Protein AF-A0AAT9J270-F1 (afdb_monomer)

Foldseek 3Di:
DVVVVLLVVLVVCLVVVNLVVSLVSCCVPCVPPHVDADDLSSLVSNLVSLCPDDDPPVSNVVSLVVNLVNLVVQLVVCVVVVVLQSNLQSLLSNLVSCVVVVVLVVSLVSLVVSVVSCQVPNYDLVSVLSSLLSNLVSCVVVLLLLQSQLQRLVLSLVSCLVVLVLVSNVSSLVSNLSSLVSLLVLCVVPVVCLQVSLVVSVVSNVPDDDPLPPDDFDQDPNDGPGPVPVNPCVVCVCVSSQCRNGSVSSVVVSVVSVPDDRD

Secondary structure (DSSP, 8-state):
-HHHHHHHHHHHHHHTT-HHHHHHHHHHHHHHH--SPPPHHHHHHHHHHHHH----HHHHHHHHHHHHHHHHHHHHHHHHTT-HHHHHHHHHHHHHHHHHTT-HHHHHHHHHHHHHHHHHH---HHHHHHHHHHHHHHHHHTT-HHHIIIIIIHHHHHHHHHTT-HHHHHHHHHHHHHHHHHHHHHHHT-TT-HHHHHHHHHHHHH---THHHH----EETTEE--TTGGG-HHHHHHHHHHTTSSHHHHHHHHHHHHH----

Nearest PDB structures (foldseek):
  8rst-assembly1_A-2  TM=5.619E-01  e=3.829E-02  Bacillus phage phi3T
  3gw4-assembly1_A  TM=6.342E-01  e=1.336E-01  Deinococcus radiodurans R1 = ATCC 13939 = DSM 20539
  6epf-assembly1_Q  TM=5.293E-01  e=4.358E-02  Rattus norvegicus
  9e8q-assembly1_X  TM=4.075E-01  e=2.832E-02  Homo sapiens
  6epc-assembly1_Q  TM=5.490E-01  e=1.456E-01  Rattus norvegicus

Sequence (263 aa):
MRKRVVSRTAQIYYLQARQLETVGLYDYEFTKYDQRPLRRDMAHILIAALTSIVDEEHVMQQNTERAMQLCVKNLFESTSAGAQHDALGFRIAHAHLLRKKEMIKAADECLDGVHRDIYMYGCSERTYLSFLLEAGRNLLTRKNGPRAYCIYFVPCLERAMARSLTREAQQARGYALQALRQIGQLYDGAPENPDAVSIYIEAKISEGTFIETDMRPTVVDGVSQDPLASYDINDDFERVFSLIRSPDAVAAEIKQLDNLKLE

Solvent-accessible surface area (backbone atoms only — not comparable to full-atom values): 14186 Å² total; per-residue (Å²): 113,67,70,61,52,52,50,51,51,31,50,51,30,47,75,68,73,33,35,68,62,23,46,52,54,48,48,59,54,40,78,72,74,45,90,67,78,67,56,67,71,57,41,54,50,46,37,53,29,40,65,64,50,86,62,58,70,70,56,37,51,52,29,44,52,52,31,47,52,53,29,53,54,49,25,54,51,24,49,75,70,66,38,55,69,60,20,47,52,28,43,49,53,41,21,52,51,29,44,74,69,69,37,47,70,63,16,50,58,40,47,54,52,44,52,53,46,38,72,76,70,50,70,54,70,70,54,49,43,51,43,28,54,51,55,20,50,53,30,47,74,70,69,36,17,51,30,17,25,61,74,15,20,50,51,34,26,55,50,20,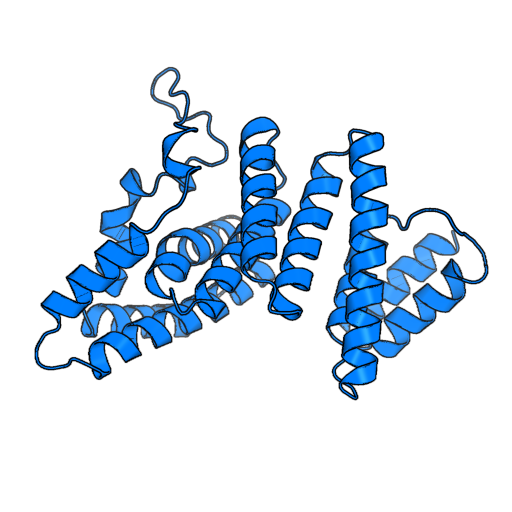55,79,66,65,34,50,68,59,21,50,51,24,48,54,52,28,50,54,18,48,51,51,46,47,50,51,37,71,74,34,72,93,43,53,65,62,44,32,54,50,41,53,50,51,48,64,68,71,70,75,58,83,78,74,65,71,74,69,66,54,95,89,42,70,73,41,94,57,60,86,64,50,53,83,85,47,37,68,66,53,46,57,44,59,51,40,69,68,34,33,53,50,47,48,54,48,61,73,67,57,80,80,112

Radius of gyration: 20.07 Å; Cα contacts (8 Å, |Δi|>4): 277; chains: 1; bounding box: 55×38×60 Å

Structure (mmCIF, N/CA/C/O backbone):
data_AF-A0AAT9J270-F1
#
_entry.id   AF-A0AAT9J270-F1
#
loop_
_atom_site.group_PDB
_atom_site.id
_atom_site.type_symbol
_atom_site.label_atom_id
_atom_site.label_alt_id
_atom_site.label_comp_id
_atom_site.label_asym_id
_atom_site.label_entity_id
_atom_site.label_seq_id
_atom_site.pdbx_PDB_ins_code
_atom_site.Cartn_x
_atom_site.Cartn_y
_atom_site.Cartn_z
_atom_site.occupancy
_atom_site.B_iso_or_equiv
_atom_site.auth_seq_id
_atom_site.auth_comp_id
_atom_site.auth_asym_id
_atom_site.auth_atom_id
_atom_site.pdbx_PDB_model_num
ATOM 1 N N . MET A 1 1 ? 14.928 -11.165 -28.539 1.00 66.00 1 MET A N 1
ATOM 2 C CA . MET A 1 1 ? 14.590 -12.419 -27.822 1.00 66.00 1 MET A CA 1
ATOM 3 C C . MET A 1 1 ? 15.269 -12.506 -26.451 1.00 66.00 1 MET A C 1
ATOM 5 O O . MET A 1 1 ? 14.553 -12.612 -25.465 1.00 66.00 1 MET A O 1
ATOM 9 N N . ARG A 1 2 ? 16.602 -12.347 -26.363 1.00 79.19 2 ARG A N 1
ATOM 10 C CA . ARG A 1 2 ? 17.396 -12.397 -25.113 1.00 79.19 2 ARG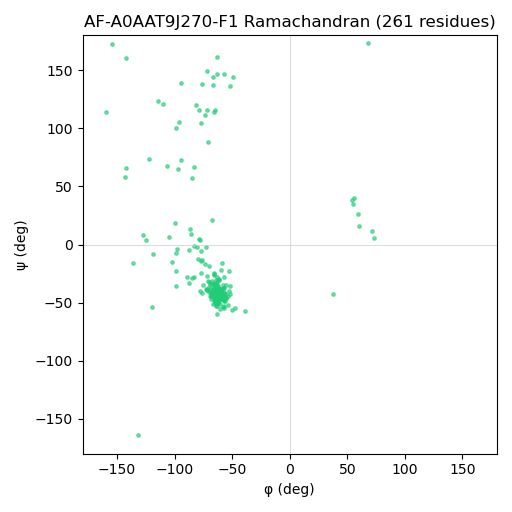 A CA 1
ATOM 11 C C . ARG A 1 2 ? 16.838 -11.566 -23.942 1.00 79.19 2 ARG A C 1
ATOM 13 O O . ARG A 1 2 ? 16.522 -12.143 -22.912 1.00 79.19 2 ARG A O 1
ATOM 20 N N . LYS A 1 3 ? 16.585 -10.261 -24.125 1.00 76.62 3 LYS A N 1
ATOM 21 C CA . LYS A 1 3 ? 16.036 -9.378 -23.065 1.00 76.62 3 LYS A CA 1
ATOM 22 C C . LYS A 1 3 ? 14.713 -9.869 -22.454 1.00 76.62 3 LYS A C 1
ATOM 24 O O . LYS A 1 3 ? 14.484 -9.709 -21.262 1.00 76.62 3 LYS A O 1
ATOM 29 N N . ARG A 1 4 ? 13.843 -10.494 -23.259 1.00 80.19 4 ARG A N 1
ATOM 30 C CA . ARG A 1 4 ? 12.560 -11.049 -22.789 1.00 80.19 4 ARG A CA 1
ATOM 31 C C . ARG A 1 4 ? 12.768 -12.299 -21.935 1.00 80.19 4 ARG A C 1
ATOM 33 O O . ARG A 1 4 ? 12.051 -12.479 -20.960 1.00 80.19 4 ARG A O 1
ATOM 40 N N . VAL A 1 5 ? 13.729 -13.146 -22.309 1.00 85.81 5 VAL A N 1
ATOM 41 C CA . VAL A 1 5 ? 14.098 -14.336 -21.529 1.00 85.81 5 VAL A CA 1
ATOM 42 C C . VAL A 1 5 ? 14.683 -13.904 -20.189 1.00 85.81 5 VAL A C 1
ATOM 44 O O . VAL A 1 5 ? 14.163 -14.312 -19.163 1.00 85.81 5 VAL A O 1
ATOM 47 N N . VAL A 1 6 ? 15.651 -12.984 -20.197 1.00 84.56 6 VAL A N 1
ATOM 48 C CA . VAL A 1 6 ? 16.252 -12.404 -18.983 1.00 84.56 6 VAL A CA 1
ATOM 49 C C . VAL A 1 6 ? 15.187 -11.830 -18.053 1.00 84.56 6 VAL A C 1
ATOM 51 O O . VAL A 1 6 ? 15.149 -12.189 -16.884 1.00 84.56 6 VAL A O 1
ATOM 54 N N . SER A 1 7 ? 14.297 -10.976 -18.569 1.00 84.06 7 SER A N 1
ATOM 55 C CA . SER A 1 7 ? 13.225 -10.368 -17.771 1.00 84.06 7 SER A CA 1
ATOM 56 C C . SER A 1 7 ? 12.334 -11.415 -17.099 1.00 84.06 7 SER A C 1
ATOM 58 O O . SER A 1 7 ? 12.015 -11.282 -15.922 1.00 84.06 7 SER A O 1
ATOM 60 N N . ARG A 1 8 ? 11.959 -12.475 -17.826 1.00 87.94 8 ARG A N 1
ATOM 61 C CA . ARG A 1 8 ? 11.147 -13.567 -17.276 1.00 87.94 8 ARG A CA 1
ATOM 62 C C . ARG A 1 8 ? 11.914 -14.391 -16.249 1.00 87.94 8 ARG A C 1
ATOM 64 O O . ARG A 1 8 ? 11.349 -14.727 -15.218 1.00 87.94 8 ARG A O 1
ATOM 71 N N . THR A 1 9 ? 13.187 -14.686 -16.495 1.00 91.19 9 THR A N 1
ATOM 72 C CA . THR A 1 9 ? 14.040 -15.394 -15.533 1.00 91.19 9 THR A CA 1
ATOM 73 C C . THR A 1 9 ? 14.208 -14.583 -14.249 1.00 91.19 9 THR A C 1
ATOM 75 O O . THR A 1 9 ? 14.025 -15.127 -13.167 1.00 91.19 9 THR A O 1
ATOM 78 N N . ALA A 1 10 ? 14.458 -13.275 -14.356 1.00 89.69 10 ALA A N 1
ATOM 79 C CA . ALA A 1 10 ? 14.537 -12.374 -13.208 1.00 89.69 10 ALA A CA 1
ATOM 80 C C . ALA A 1 10 ? 13.211 -12.329 -12.435 1.00 89.69 10 ALA A C 1
ATOM 82 O O . ALA A 1 10 ? 13.205 -12.376 -11.211 1.00 89.69 10 ALA A O 1
ATOM 83 N N . GLN A 1 11 ? 12.076 -12.301 -13.140 1.00 89.62 11 GLN A N 1
ATOM 84 C CA . GLN A 1 11 ? 10.760 -12.372 -12.511 1.00 89.62 11 GLN A CA 1
ATOM 85 C C . GLN A 1 11 ? 10.555 -13.692 -11.756 1.00 89.62 11 GLN A C 1
ATOM 87 O O . GLN A 1 11 ? 10.041 -13.676 -10.643 1.00 89.62 11 GLN A O 1
ATOM 92 N N . ILE A 1 12 ? 10.967 -14.824 -12.332 1.00 92.56 12 ILE A N 1
ATOM 93 C CA . ILE A 1 12 ? 10.892 -16.130 -11.664 1.00 92.56 12 ILE A CA 1
ATOM 94 C C . ILE A 1 12 ? 11.760 -16.132 -10.403 1.00 92.56 12 ILE A C 1
ATOM 96 O O . ILE A 1 12 ? 11.277 -16.532 -9.349 1.00 92.56 12 ILE A O 1
ATOM 100 N N . TYR A 1 13 ? 12.998 -15.637 -10.479 1.00 93.19 13 TYR A N 1
ATOM 101 C CA . TYR A 1 13 ? 13.875 -15.525 -9.310 1.00 93.19 13 TYR A CA 1
ATOM 102 C C . TYR A 1 13 ? 13.263 -14.645 -8.222 1.00 93.19 13 TYR A C 1
ATOM 104 O O . TYR A 1 13 ? 13.231 -15.044 -7.060 1.00 93.19 13 TYR A O 1
ATOM 112 N N . TYR A 1 14 ? 12.680 -13.507 -8.595 1.00 91.94 14 TYR A N 1
ATOM 113 C CA . TYR A 1 14 ? 11.991 -12.637 -7.651 1.00 91.94 14 TYR A CA 1
ATOM 114 C C . TYR A 1 14 ? 10.822 -13.353 -6.958 1.00 91.94 14 TYR A C 1
ATOM 116 O O . TYR A 1 14 ? 10.698 -13.298 -5.736 1.00 91.94 14 TYR A O 1
ATOM 124 N N . LEU A 1 15 ? 9.993 -14.073 -7.720 1.00 90.62 15 LEU A N 1
ATOM 125 C CA . LEU A 1 15 ? 8.870 -14.844 -7.175 1.00 90.62 15 LEU A CA 1
ATOM 126 C C . LEU A 1 15 ? 9.320 -16.015 -6.287 1.00 90.62 15 LEU A C 1
ATOM 128 O O . LEU A 1 15 ? 8.587 -16.404 -5.385 1.00 90.62 15 LEU A O 1
ATOM 132 N N . GLN A 1 16 ? 10.520 -16.549 -6.512 1.00 93.00 16 GLN A N 1
ATOM 133 C CA . GLN A 1 16 ? 11.142 -17.597 -5.697 1.00 93.00 16 GLN A CA 1
ATO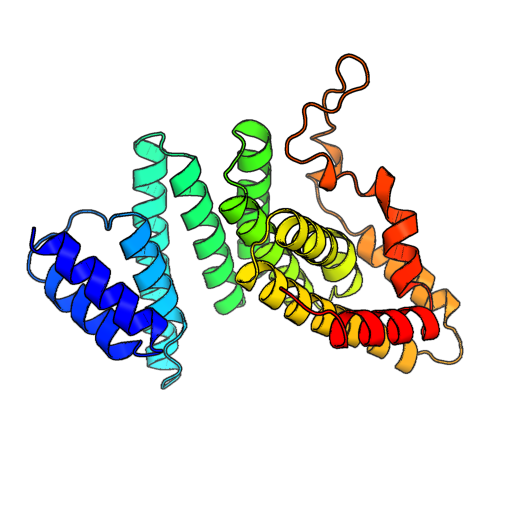M 134 C C . GLN A 1 16 ? 11.903 -17.053 -4.477 1.00 93.00 16 GLN A C 1
ATOM 136 O O . GLN A 1 16 ? 12.619 -17.814 -3.834 1.00 93.00 16 GLN A O 1
ATOM 141 N N . ALA A 1 17 ? 11.778 -15.756 -4.168 1.00 90.81 17 ALA A N 1
ATOM 142 C CA . ALA A 1 17 ? 12.532 -15.088 -3.107 1.00 90.81 17 ALA A CA 1
ATOM 143 C C . ALA A 1 17 ? 14.062 -15.234 -3.262 1.00 90.81 17 ALA A C 1
ATOM 145 O O . ALA A 1 17 ? 14.788 -15.427 -2.293 1.00 90.81 17 ALA A O 1
ATOM 146 N N . ARG A 1 18 ? 14.547 -15.144 -4.505 1.00 92.94 18 ARG A N 1
ATOM 147 C CA . ARG A 1 18 ? 15.970 -15.151 -4.876 1.00 92.94 18 ARG A CA 1
ATOM 148 C C . ARG A 1 18 ? 16.399 -13.746 -5.297 1.00 92.94 18 ARG A C 1
ATOM 150 O O . ARG A 1 18 ? 16.595 -13.451 -6.482 1.00 92.94 18 ARG A O 1
ATOM 157 N N . GLN A 1 19 ? 16.415 -12.823 -4.332 1.00 92.69 19 GLN A N 1
ATOM 158 C CA . GLN A 1 19 ? 16.604 -11.389 -4.586 1.00 92.69 19 GLN A CA 1
ATOM 159 C C . GLN A 1 19 ? 17.994 -11.079 -5.145 1.00 92.69 19 GLN A C 1
ATOM 161 O O . GLN A 1 19 ? 18.099 -10.319 -6.106 1.00 92.69 19 GLN A O 1
ATOM 166 N N . LEU A 1 20 ? 19.044 -11.686 -4.584 1.00 91.31 20 LEU A N 1
ATOM 167 C CA . LEU A 1 20 ? 20.425 -11.459 -5.014 1.00 91.31 20 LEU A CA 1
ATOM 168 C C . LEU A 1 20 ? 20.628 -11.888 -6.470 1.00 91.31 20 LEU A C 1
ATOM 170 O O . LEU A 1 20 ? 21.195 -11.140 -7.263 1.00 91.31 20 LEU A O 1
ATOM 174 N N . GLU A 1 21 ? 20.090 -13.042 -6.865 1.00 92.56 21 GLU A N 1
ATOM 175 C CA . GLU A 1 21 ? 20.164 -13.511 -8.249 1.00 92.56 21 GLU A CA 1
ATOM 176 C C . GLU A 1 21 ? 19.301 -12.676 -9.195 1.00 92.56 21 GLU A C 1
ATOM 178 O O . GLU A 1 21 ? 19.667 -12.488 -10.355 1.00 92.56 21 GLU A O 1
ATOM 183 N N . THR A 1 22 ? 18.177 -12.140 -8.710 1.00 91.81 22 THR A N 1
ATOM 184 C CA . THR A 1 22 ? 17.350 -11.195 -9.474 1.00 91.81 22 THR A CA 1
ATOM 185 C C . THR A 1 22 ? 18.138 -9.926 -9.797 1.00 91.81 22 THR A C 1
ATOM 187 O O . THR A 1 22 ? 18.181 -9.510 -10.957 1.00 91.81 22 THR A O 1
ATOM 190 N N . VAL A 1 23 ? 18.780 -9.328 -8.787 1.00 90.62 23 VAL A N 1
ATOM 191 C CA . VAL A 1 23 ? 19.601 -8.121 -8.954 1.00 90.62 23 VAL A CA 1
ATOM 192 C C . VAL A 1 23 ? 20.805 -8.424 -9.839 1.00 90.62 23 VAL A C 1
ATOM 194 O O . VAL A 1 23 ? 20.996 -7.740 -10.837 1.00 90.62 23 VAL A O 1
ATOM 197 N N . GLY A 1 24 ? 21.552 -9.496 -9.563 1.00 89.38 24 GLY A N 1
ATOM 198 C CA . GLY A 1 24 ? 22.727 -9.879 -10.349 1.00 89.38 24 GLY A CA 1
ATOM 199 C C . GLY A 1 24 ? 22.418 -10.120 -11.830 1.00 89.38 24 GLY A C 1
ATOM 200 O O . GLY A 1 24 ? 23.195 -9.724 -12.701 1.00 89.38 24 GLY A O 1
ATOM 201 N N . LEU A 1 25 ? 21.259 -10.711 -12.141 1.00 88.44 25 LEU A N 1
ATOM 202 C CA . LEU A 1 25 ? 20.834 -10.933 -13.522 1.00 88.44 25 LEU A CA 1
ATOM 203 C C . LEU A 1 25 ? 20.525 -9.618 -14.252 1.00 88.44 25 LEU A C 1
ATOM 205 O O . LEU A 1 25 ? 20.872 -9.467 -15.426 1.00 88.44 25 LEU A O 1
ATOM 209 N N . TYR A 1 26 ? 19.895 -8.663 -13.567 1.00 86.81 26 TYR A N 1
ATOM 210 C CA . TYR A 1 26 ? 19.676 -7.335 -14.124 1.00 86.81 26 TYR A CA 1
ATOM 211 C C . TYR A 1 26 ? 20.979 -6.541 -14.237 1.00 86.81 26 TYR A C 1
ATOM 213 O O . TYR A 1 26 ? 21.225 -5.938 -15.279 1.00 86.81 26 TYR A O 1
ATOM 221 N N . ASP A 1 27 ? 21.860 -6.607 -13.247 1.00 83.69 27 ASP A N 1
ATOM 222 C CA . ASP A 1 27 ? 23.144 -5.907 -13.260 1.00 83.69 27 ASP A CA 1
ATOM 223 C C . ASP A 1 27 ? 24.000 -6.363 -14.431 1.00 83.69 27 ASP A C 1
ATOM 225 O O . ASP A 1 27 ? 24.494 -5.525 -15.185 1.00 83.69 27 ASP A O 1
ATOM 229 N N . TYR A 1 28 ? 24.091 -7.674 -14.655 1.00 77.25 28 TYR A N 1
ATOM 230 C CA . TYR A 1 28 ? 24.834 -8.237 -15.776 1.00 77.25 28 TYR A CA 1
ATOM 231 C C . TYR A 1 28 ? 24.314 -7.754 -17.138 1.00 77.25 28 TYR A C 1
ATOM 233 O O . TYR A 1 28 ? 25.104 -7.443 -18.029 1.00 77.25 28 TYR A O 1
ATOM 241 N N . GLU A 1 29 ? 22.996 -7.674 -17.324 1.00 73.31 29 GLU A N 1
ATOM 242 C CA . GLU A 1 29 ? 22.413 -7.289 -18.614 1.00 73.31 29 GLU A CA 1
ATOM 243 C C . GLU A 1 29 ? 22.362 -5.763 -18.820 1.00 73.31 29 GLU A C 1
ATOM 245 O O . GLU A 1 29 ? 22.460 -5.311 -19.961 1.00 73.31 29 GLU A O 1
ATOM 250 N N . PHE A 1 30 ? 22.279 -4.960 -17.752 1.00 68.50 30 PHE A N 1
ATOM 251 C CA . PHE A 1 30 ? 22.122 -3.501 -17.843 1.00 68.50 30 PHE A CA 1
ATOM 252 C C . PHE A 1 30 ? 23.412 -2.702 -17.683 1.00 68.50 30 PHE A C 1
ATOM 254 O O . PHE A 1 30 ? 23.596 -1.719 -18.395 1.00 68.50 30 PHE A O 1
ATOM 261 N N . THR A 1 31 ? 24.351 -3.130 -16.839 1.00 62.78 31 THR A N 1
ATOM 262 C CA . THR A 1 31 ? 25.659 -2.450 -16.761 1.00 62.78 31 THR A CA 1
ATOM 263 C C . THR A 1 31 ? 26.521 -2.722 -17.993 1.00 62.78 31 THR A C 1
ATOM 265 O O . THR A 1 31 ? 27.342 -1.889 -18.368 1.00 62.78 31 THR A O 1
ATOM 268 N N . LYS A 1 32 ? 26.316 -3.866 -18.659 1.00 55.72 32 LYS A N 1
ATOM 269 C CA . LYS A 1 32 ? 27.209 -4.339 -19.722 1.00 55.72 32 LYS A CA 1
ATOM 270 C C . LYS A 1 32 ? 26.731 -4.041 -21.147 1.00 55.72 32 LYS A C 1
ATOM 272 O O . LYS A 1 32 ? 27.567 -4.013 -22.046 1.00 55.72 32 LYS A O 1
ATOM 277 N N . TYR A 1 33 ? 25.428 -3.831 -21.381 1.00 52.59 33 TYR A N 1
ATOM 278 C CA . TYR A 1 33 ? 24.890 -3.820 -22.753 1.00 52.59 33 TYR A CA 1
ATOM 279 C C . TYR A 1 33 ? 23.893 -2.706 -23.104 1.00 52.59 33 TYR A C 1
ATOM 281 O O . TYR A 1 33 ? 23.658 -2.502 -24.296 1.00 52.59 33 TYR A O 1
ATOM 289 N N . ASP A 1 34 ? 23.288 -1.989 -22.148 1.00 60.62 34 ASP A N 1
ATOM 290 C CA . ASP A 1 34 ? 22.306 -0.950 -22.488 1.00 60.62 34 ASP A CA 1
ATOM 291 C C . ASP A 1 34 ? 22.104 0.077 -21.361 1.00 60.62 34 ASP A C 1
ATOM 293 O O . ASP A 1 34 ? 21.558 -0.251 -20.312 1.00 60.62 34 ASP A O 1
ATOM 297 N N . GLN A 1 35 ? 22.490 1.337 -21.596 1.00 64.75 35 GLN A N 1
ATOM 298 C CA . GLN A 1 35 ? 22.252 2.451 -20.660 1.00 64.75 35 GLN A CA 1
ATOM 299 C C . GLN A 1 35 ? 20.830 3.029 -20.750 1.00 64.75 35 GLN A C 1
ATOM 301 O O . GLN A 1 35 ? 20.475 3.958 -20.008 1.00 64.75 35 GLN A O 1
ATOM 306 N N . ARG A 1 36 ? 20.002 2.506 -21.663 1.00 70.25 36 ARG A N 1
ATOM 307 C CA . ARG A 1 36 ? 18.608 2.919 -21.792 1.00 70.25 36 ARG A CA 1
ATOM 308 C C . ARG A 1 36 ? 17.802 2.604 -20.530 1.00 70.25 36 ARG A C 1
ATOM 310 O O . ARG A 1 36 ? 18.197 1.777 -19.706 1.00 70.25 36 ARG A O 1
ATOM 317 N N . PRO A 1 37 ? 16.650 3.259 -20.387 1.00 70.12 37 PRO A N 1
ATOM 318 C CA . PRO A 1 37 ? 15.708 2.986 -19.313 1.00 70.12 37 PRO A CA 1
ATOM 319 C C . PRO A 1 37 ? 15.266 1.539 -19.285 1.00 70.12 37 PRO A C 1
ATOM 321 O O . PRO A 1 37 ? 15.106 0.891 -20.325 1.00 70.12 37 PRO A O 1
ATOM 324 N N . LEU A 1 38 ? 15.017 1.055 -18.076 1.00 79.38 38 LEU A N 1
ATOM 325 C CA . LEU A 1 38 ? 14.370 -0.227 -17.893 1.00 79.38 38 LEU A CA 1
ATOM 326 C C . LEU A 1 38 ? 12.933 -0.133 -18.395 1.00 79.38 38 LEU A C 1
ATOM 328 O O . LEU A 1 38 ? 12.257 0.875 -18.234 1.00 79.38 38 LEU A O 1
ATOM 332 N N . ARG A 1 39 ? 12.426 -1.215 -18.985 1.00 83.56 39 ARG A N 1
ATOM 333 C CA . ARG A 1 39 ? 10.977 -1.312 -19.189 1.00 83.56 39 ARG A CA 1
ATOM 334 C C . ARG A 1 39 ? 10.295 -1.333 -17.827 1.00 83.56 39 ARG A C 1
ATOM 336 O O . ARG A 1 39 ? 10.833 -1.947 -16.906 1.00 83.56 39 ARG A O 1
ATOM 343 N N . ARG A 1 40 ? 9.096 -0.756 -17.744 1.00 85.88 40 ARG A N 1
ATOM 344 C CA . ARG A 1 40 ? 8.300 -0.651 -16.514 1.00 85.88 40 ARG A CA 1
ATOM 345 C C . ARG A 1 40 ? 8.354 -1.896 -15.625 1.00 85.88 40 ARG A C 1
ATOM 347 O O . ARG A 1 40 ? 8.787 -1.806 -14.481 1.00 85.88 40 ARG A O 1
ATOM 354 N N . ASP A 1 41 ? 7.976 -3.058 -16.155 1.00 85.31 41 ASP A N 1
ATOM 355 C CA . ASP A 1 41 ? 7.924 -4.300 -15.368 1.00 85.31 41 ASP A CA 1
ATOM 356 C C . ASP A 1 41 ? 9.298 -4.696 -14.813 1.00 85.31 41 ASP A C 1
ATOM 358 O O . ASP A 1 41 ? 9.420 -5.124 -13.668 1.00 85.31 41 ASP A O 1
ATOM 362 N N . MET A 1 42 ? 10.353 -4.509 -15.610 1.00 88.00 42 MET A N 1
ATOM 363 C CA . MET A 1 42 ? 11.726 -4.816 -15.204 1.00 88.00 42 MET A CA 1
ATOM 364 C C . MET A 1 42 ? 12.195 -3.861 -14.110 1.00 88.00 42 MET A C 1
ATOM 366 O O . MET A 1 42 ? 12.797 -4.297 -13.132 1.00 88.00 42 MET A O 1
ATOM 370 N N . ALA A 1 43 ? 11.884 -2.572 -14.263 1.00 90.50 43 ALA A N 1
ATOM 371 C CA . ALA A 1 43 ? 12.213 -1.541 -13.293 1.00 90.50 43 ALA A CA 1
ATOM 372 C C . ALA A 1 43 ? 11.551 -1.832 -11.942 1.00 90.50 43 ALA A C 1
ATOM 374 O O . ALA A 1 43 ? 12.243 -1.886 -10.930 1.00 90.50 43 ALA A O 1
ATOM 375 N N . HIS A 1 44 ? 10.240 -2.092 -11.926 1.00 91.19 44 HIS A N 1
ATOM 376 C CA . HIS A 1 44 ? 9.513 -2.397 -10.694 1.00 91.19 44 HIS A CA 1
ATOM 377 C C . HIS A 1 44 ? 10.024 -3.659 -10.001 1.00 91.19 44 HIS A C 1
ATOM 379 O O . HIS A 1 44 ? 10.184 -3.644 -8.783 1.00 91.19 44 HIS A O 1
ATOM 385 N N . ILE A 1 45 ? 10.328 -4.726 -10.750 1.00 91.25 45 ILE A N 1
ATOM 386 C CA . ILE A 1 45 ? 10.907 -5.944 -10.166 1.00 91.25 45 ILE A CA 1
ATOM 387 C C . ILE A 1 45 ? 12.286 -5.649 -9.574 1.00 91.25 45 ILE A C 1
ATOM 389 O O . ILE A 1 45 ? 12.564 -6.090 -8.464 1.00 91.25 45 ILE A O 1
ATOM 393 N N . LEU A 1 46 ? 13.143 -4.897 -10.272 1.00 92.00 46 LEU A N 1
ATOM 394 C CA . LEU A 1 46 ? 14.474 -4.563 -9.764 1.00 92.00 46 LEU A CA 1
ATOM 395 C C . LEU A 1 46 ? 14.401 -3.676 -8.513 1.00 92.00 46 LEU A C 1
ATOM 397 O O . LEU A 1 46 ? 15.075 -3.963 -7.531 1.00 92.00 46 LEU A O 1
ATOM 401 N N . ILE A 1 47 ? 13.551 -2.646 -8.516 1.00 92.81 47 ILE A N 1
ATOM 402 C CA . ILE A 1 47 ? 13.295 -1.788 -7.349 1.00 92.81 47 ILE A CA 1
ATOM 403 C C . ILE A 1 47 ? 12.802 -2.635 -6.166 1.00 92.81 47 ILE A C 1
ATOM 405 O O . ILE A 1 47 ? 13.315 -2.518 -5.052 1.00 92.81 47 ILE A O 1
ATOM 409 N N . ALA A 1 48 ? 11.841 -3.530 -6.402 1.00 91.94 48 ALA A N 1
ATOM 410 C CA . ALA A 1 48 ? 11.316 -4.413 -5.368 1.00 91.94 48 ALA A CA 1
ATOM 411 C C . ALA A 1 48 ? 12.380 -5.396 -4.854 1.00 91.94 48 ALA A C 1
ATOM 413 O O . ALA A 1 48 ? 12.471 -5.617 -3.651 1.00 91.94 48 ALA A O 1
ATOM 414 N N . ALA A 1 49 ? 13.213 -5.951 -5.738 1.00 92.50 49 ALA A N 1
ATOM 415 C CA . ALA A 1 49 ? 14.299 -6.852 -5.367 1.00 92.50 49 ALA A CA 1
ATOM 416 C C . ALA A 1 49 ? 15.340 -6.131 -4.498 1.00 92.50 49 ALA A C 1
ATOM 418 O O . ALA A 1 49 ? 15.587 -6.576 -3.379 1.00 92.50 49 ALA A O 1
ATOM 419 N N . LEU A 1 50 ? 15.852 -4.980 -4.953 1.00 92.44 50 LEU A N 1
ATOM 420 C CA . LEU A 1 50 ? 16.817 -4.148 -4.222 1.00 92.44 50 LEU A CA 1
ATOM 421 C C . LEU A 1 50 ? 16.321 -3.796 -2.817 1.00 92.44 50 LEU A C 1
ATOM 423 O O . LEU A 1 50 ? 17.058 -3.913 -1.846 1.00 92.44 50 LEU A O 1
ATOM 427 N N . THR A 1 51 ? 15.050 -3.413 -2.694 1.00 90.88 51 THR A N 1
ATOM 428 C CA . THR A 1 51 ? 14.459 -3.030 -1.403 1.00 90.88 51 THR A CA 1
ATOM 429 C C . THR A 1 51 ? 14.136 -4.206 -0.488 1.00 90.88 51 THR A C 1
ATOM 431 O O . THR A 1 51 ? 13.832 -3.980 0.684 1.00 90.88 51 THR A O 1
ATOM 434 N N . SER A 1 52 ? 14.154 -5.439 -0.994 1.00 89.69 52 SER A N 1
ATOM 435 C CA . SER A 1 52 ? 13.858 -6.651 -0.219 1.00 89.69 52 SER A CA 1
ATOM 436 C C . SER A 1 52 ? 15.101 -7.401 0.262 1.00 89.69 52 SER A C 1
ATOM 438 O O . SER A 1 52 ? 14.965 -8.334 1.048 1.00 89.69 52 SER A O 1
ATOM 440 N N . ILE A 1 53 ? 16.296 -6.989 -0.168 1.00 88.62 53 ILE A N 1
ATOM 441 C CA . ILE A 1 53 ? 17.561 -7.511 0.355 1.00 88.62 53 ILE A CA 1
ATOM 442 C C . ILE A 1 53 ? 17.765 -6.934 1.758 1.00 88.62 53 ILE A C 1
ATOM 444 O O . ILE A 1 53 ? 17.962 -5.729 1.918 1.00 88.62 53 ILE A O 1
ATOM 448 N N . VAL A 1 54 ? 17.679 -7.804 2.762 1.00 82.75 54 VAL A N 1
ATOM 449 C CA . VAL A 1 54 ? 17.984 -7.488 4.159 1.00 82.75 54 VAL A CA 1
ATOM 450 C C . VAL A 1 54 ? 19.397 -7.996 4.422 1.00 82.75 54 VAL A C 1
ATOM 452 O O . VAL A 1 54 ? 19.603 -9.198 4.562 1.00 82.75 54 VAL A O 1
ATOM 455 N N . ASP A 1 55 ? 20.358 -7.081 4.400 1.00 84.00 55 ASP A N 1
ATOM 456 C CA . ASP A 1 55 ? 21.789 -7.331 4.609 1.00 84.00 55 ASP A CA 1
ATOM 457 C C . ASP A 1 55 ? 22.322 -6.300 5.626 1.00 84.00 55 ASP A C 1
ATOM 459 O O . ASP A 1 55 ? 21.528 -5.652 6.317 1.00 84.00 55 ASP A O 1
ATOM 463 N N . GLU A 1 56 ? 23.637 -6.118 5.725 1.00 86.25 56 GLU A N 1
ATOM 464 C CA . GLU A 1 56 ? 24.252 -5.044 6.509 1.00 86.25 56 GLU A CA 1
ATOM 465 C C . GLU A 1 56 ? 23.627 -3.671 6.195 1.00 86.25 56 GLU A C 1
ATOM 467 O O . GLU A 1 56 ? 23.285 -3.356 5.050 1.00 86.25 56 GLU A O 1
ATOM 472 N N . GLU A 1 57 ? 23.503 -2.815 7.216 1.00 86.00 57 GLU A N 1
ATOM 473 C CA . GLU A 1 57 ? 22.819 -1.517 7.110 1.00 86.00 57 GLU A CA 1
ATOM 474 C C . GLU A 1 57 ? 23.356 -0.664 5.951 1.00 86.00 57 GLU A C 1
ATOM 476 O O . GLU A 1 57 ? 22.585 -0.067 5.195 1.00 86.00 57 GLU A O 1
ATOM 481 N N . HIS A 1 58 ? 24.676 -0.669 5.752 1.00 84.12 58 HIS A N 1
ATOM 482 C CA . HIS A 1 58 ? 25.320 0.052 4.658 1.00 84.12 58 HIS A CA 1
ATOM 483 C C . HIS A 1 58 ? 24.870 -0.446 3.273 1.00 84.12 58 HIS A C 1
ATOM 485 O O . HIS A 1 58 ? 24.579 0.355 2.382 1.00 84.12 58 HIS A O 1
ATOM 491 N N . VAL A 1 59 ? 24.751 -1.764 3.098 1.00 86.81 59 VAL A N 1
ATOM 492 C CA . VAL A 1 59 ? 24.293 -2.390 1.849 1.00 86.81 59 VAL A CA 1
ATOM 493 C C . VAL A 1 59 ? 22.819 -2.070 1.603 1.00 86.81 59 VAL A C 1
ATOM 495 O O . VAL A 1 59 ? 22.427 -1.734 0.483 1.00 86.81 59 VAL A O 1
ATOM 498 N N . MET A 1 60 ? 21.991 -2.096 2.651 1.00 85.62 60 MET A N 1
ATOM 499 C CA . MET A 1 60 ? 20.582 -1.709 2.563 1.00 85.62 60 MET A CA 1
ATOM 500 C C . MET A 1 60 ? 20.419 -0.246 2.123 1.00 85.62 60 MET A C 1
ATOM 502 O O . MET A 1 60 ? 19.577 0.051 1.266 1.00 85.62 60 MET A O 1
ATOM 506 N N . GLN A 1 61 ? 21.223 0.669 2.672 1.00 87.69 61 GLN A N 1
ATOM 507 C CA . GLN A 1 61 ? 21.209 2.081 2.284 1.00 87.69 61 GLN A CA 1
ATOM 508 C C . GLN A 1 61 ? 21.619 2.260 0.816 1.00 87.69 61 GLN A C 1
ATOM 510 O O . GLN A 1 61 ? 20.879 2.897 0.061 1.00 87.69 61 GLN A O 1
ATOM 515 N N . GLN A 1 62 ? 22.711 1.623 0.377 1.00 89.31 62 GLN A N 1
ATOM 516 C CA . GLN A 1 62 ? 23.140 1.650 -1.028 1.00 89.31 62 GLN A CA 1
ATOM 517 C C . GLN A 1 62 ? 22.066 1.101 -1.977 1.00 89.31 62 GLN A C 1
ATOM 519 O O . GLN A 1 62 ? 21.749 1.725 -2.993 1.00 89.31 62 GLN A O 1
ATOM 524 N N . ASN A 1 63 ? 21.456 -0.040 -1.644 1.00 90.94 63 ASN A N 1
ATOM 525 C CA . ASN A 1 63 ? 20.391 -0.637 -2.453 1.00 90.94 63 ASN A CA 1
ATOM 526 C C . ASN A 1 63 ? 19.156 0.267 -2.533 1.00 90.94 63 ASN A C 1
ATOM 528 O O . ASN A 1 63 ? 18.549 0.397 -3.599 1.00 90.94 63 ASN A O 1
ATOM 532 N N . THR A 1 64 ? 18.802 0.924 -1.428 1.00 91.06 64 THR A N 1
ATOM 533 C CA . THR A 1 64 ? 17.679 1.867 -1.376 1.00 91.06 64 THR A CA 1
ATOM 534 C C . THR A 1 64 ? 17.956 3.101 -2.234 1.00 91.06 64 THR A C 1
ATOM 536 O O . THR A 1 64 ? 17.098 3.509 -3.015 1.00 91.06 64 THR A O 1
ATOM 539 N N . GLU A 1 65 ? 19.158 3.671 -2.162 1.00 91.38 65 GLU A N 1
ATOM 540 C CA . GLU A 1 65 ? 19.557 4.818 -2.991 1.00 91.38 65 GLU A CA 1
ATOM 541 C C . GLU A 1 65 ? 19.569 4.477 -4.474 1.00 91.38 65 GLU A C 1
ATOM 543 O O . GLU A 1 65 ? 19.034 5.218 -5.302 1.00 91.38 65 GLU A O 1
ATOM 548 N N . ARG A 1 66 ? 20.098 3.304 -4.811 1.00 91.75 66 ARG A N 1
ATOM 549 C CA . ARG A 1 66 ? 20.072 2.789 -6.173 1.00 91.75 66 ARG A CA 1
ATOM 550 C C . ARG A 1 66 ? 18.642 2.606 -6.685 1.00 91.75 66 ARG A C 1
ATOM 552 O O . ARG A 1 66 ? 18.337 2.982 -7.818 1.00 91.75 66 ARG A O 1
ATOM 559 N N . ALA A 1 67 ? 17.749 2.062 -5.861 1.00 92.94 67 ALA A N 1
ATOM 560 C CA . ALA A 1 67 ? 16.336 1.934 -6.198 1.00 92.94 67 ALA A CA 1
ATOM 561 C C . ALA A 1 67 ? 15.672 3.308 -6.408 1.00 92.94 67 ALA A C 1
ATOM 563 O O . ALA A 1 67 ? 14.897 3.469 -7.351 1.00 92.94 67 ALA A O 1
ATOM 564 N N . MET A 1 68 ? 16.019 4.319 -5.602 1.00 93.44 68 MET A N 1
ATOM 565 C CA . MET A 1 68 ? 15.525 5.692 -5.778 1.00 93.44 68 MET A CA 1
ATOM 566 C C . MET A 1 68 ? 15.986 6.299 -7.103 1.00 93.44 68 MET A C 1
ATOM 568 O O . MET A 1 68 ? 15.166 6.859 -7.828 1.00 93.44 68 MET A O 1
ATOM 572 N N . GLN A 1 69 ? 17.262 6.141 -7.463 1.00 91.69 69 GLN A N 1
ATOM 573 C CA . GLN A 1 69 ? 17.789 6.615 -8.748 1.00 91.69 69 GLN A CA 1
ATOM 574 C C . GLN A 1 69 ? 17.052 5.974 -9.931 1.00 91.69 69 GLN A C 1
ATOM 576 O O . GLN A 1 69 ? 16.679 6.665 -10.881 1.00 91.69 69 GLN A O 1
ATOM 581 N N . LEU A 1 70 ? 16.787 4.664 -9.856 1.00 91.12 70 LEU A N 1
ATOM 582 C CA . LEU A 1 70 ? 15.995 3.957 -10.863 1.00 91.12 70 LEU A CA 1
ATOM 583 C C . LEU A 1 70 ? 14.561 4.495 -10.937 1.00 91.12 70 LEU A C 1
ATOM 585 O O . LEU A 1 70 ? 14.080 4.742 -12.044 1.00 91.12 70 LEU A O 1
ATOM 589 N N . CYS A 1 71 ? 13.895 4.712 -9.800 1.00 92.69 71 CYS A N 1
ATOM 590 C CA . CYS A 1 71 ? 12.557 5.307 -9.758 1.00 92.69 71 CYS A CA 1
ATOM 591 C C . CYS A 1 71 ? 12.526 6.680 -10.434 1.00 92.69 71 CYS A C 1
ATOM 593 O O . CYS A 1 71 ? 11.714 6.892 -11.329 1.00 92.69 71 CYS A O 1
ATOM 595 N N . VAL A 1 72 ? 13.417 7.595 -10.042 1.00 92.69 72 VAL A N 1
ATOM 596 C CA . VAL A 1 72 ? 13.436 8.974 -10.555 1.00 92.69 72 VAL A CA 1
ATOM 597 C C . VAL A 1 72 ? 13.727 9.007 -12.054 1.00 92.69 72 VAL A C 1
ATOM 599 O O . VAL A 1 72 ? 13.035 9.709 -12.790 1.00 92.69 72 VAL A O 1
ATOM 602 N N . LYS A 1 73 ? 14.694 8.208 -12.527 1.00 91.56 73 LYS A N 1
ATOM 603 C CA . LYS A 1 73 ? 15.016 8.110 -13.958 1.00 91.56 73 LYS A CA 1
ATOM 604 C C . LYS A 1 73 ? 13.794 7.673 -14.775 1.00 91.56 73 LYS A C 1
ATOM 606 O O . LYS A 1 73 ? 13.376 8.388 -15.685 1.00 91.56 73 LYS A O 1
ATOM 611 N N . ASN A 1 74 ? 13.177 6.550 -14.396 1.00 91.81 74 ASN A N 1
ATOM 612 C CA . ASN A 1 74 ? 12.023 6.016 -15.123 1.00 91.81 74 ASN A CA 1
ATOM 613 C C . ASN A 1 74 ? 10.782 6.914 -14.996 1.00 91.81 74 ASN A C 1
ATOM 615 O O . ASN A 1 74 ? 9.979 6.988 -15.927 1.00 91.81 74 ASN A O 1
ATOM 619 N N . LEU A 1 75 ? 10.619 7.611 -13.868 1.00 93.06 75 LEU A N 1
ATOM 620 C CA . LEU A 1 75 ? 9.557 8.594 -13.677 1.00 93.06 75 LEU A CA 1
ATOM 621 C C . LEU A 1 75 ? 9.692 9.754 -14.669 1.00 93.06 75 LEU A C 1
ATOM 623 O O . LEU A 1 75 ? 8.714 10.102 -15.336 1.00 93.06 75 LEU A O 1
ATOM 627 N N . PHE A 1 76 ? 10.889 10.336 -14.784 1.00 92.56 76 PHE A N 1
ATOM 628 C CA . PHE A 1 76 ? 11.149 11.448 -15.700 1.00 92.56 76 PHE A CA 1
ATOM 629 C C . PHE A 1 76 ? 10.886 11.046 -17.156 1.00 92.56 76 PHE A C 1
ATOM 631 O O . PHE A 1 76 ? 10.229 11.772 -17.902 1.00 92.56 76 PHE A O 1
ATOM 638 N N . GLU A 1 77 ? 11.334 9.856 -17.545 1.00 91.94 77 GLU A N 1
ATOM 639 C CA . GLU A 1 77 ? 11.155 9.332 -18.900 1.00 91.94 77 GLU A CA 1
ATOM 640 C C . GLU A 1 77 ? 9.694 9.014 -19.212 1.00 91.94 77 GLU A C 1
ATOM 642 O O . GLU A 1 77 ? 9.202 9.408 -20.267 1.00 91.94 77 GLU A O 1
ATOM 647 N N . SER A 1 78 ? 8.977 8.371 -18.284 1.00 92.00 78 SER A N 1
ATOM 648 C CA . SER A 1 78 ? 7.548 8.071 -18.453 1.00 92.00 78 SER A CA 1
ATOM 649 C C . SER A 1 78 ? 6.731 9.356 -18.577 1.00 92.00 78 SER A C 1
ATOM 651 O O . SER A 1 78 ? 5.882 9.467 -19.458 1.00 92.00 78 SER A O 1
ATOM 653 N N . THR A 1 79 ? 7.038 10.359 -17.749 1.00 91.56 79 THR A N 1
ATOM 654 C CA . THR A 1 79 ? 6.382 11.674 -17.800 1.00 91.56 79 THR A CA 1
ATOM 655 C C . THR A 1 79 ? 6.671 12.381 -19.126 1.00 91.56 79 THR A C 1
ATOM 657 O O . THR A 1 79 ? 5.744 12.845 -19.785 1.00 91.56 79 THR A O 1
ATOM 660 N N . SER A 1 80 ? 7.935 12.406 -19.565 1.00 92.06 80 SER A N 1
ATOM 661 C CA . SER A 1 80 ? 8.349 13.043 -20.828 1.00 92.06 80 SER A CA 1
ATOM 662 C C . SER A 1 80 ? 7.737 12.367 -22.059 1.00 92.06 80 SER A C 1
ATOM 664 O O . SER A 1 80 ? 7.474 13.023 -23.062 1.00 92.06 80 SER A O 1
ATOM 666 N N . ALA A 1 81 ? 7.488 11.059 -21.982 1.00 91.25 81 ALA A N 1
ATOM 667 C CA . ALA A 1 81 ? 6.837 10.284 -23.033 1.00 91.25 81 ALA A CA 1
ATOM 668 C C . ALA A 1 81 ? 5.297 10.360 -22.997 1.00 91.25 81 ALA A C 1
ATOM 670 O O . ALA A 1 81 ? 4.643 9.731 -23.826 1.00 91.25 81 ALA A O 1
ATOM 671 N N . GLY A 1 82 ? 4.705 11.077 -22.032 1.00 90.75 82 GLY A N 1
ATOM 672 C CA . GLY A 1 82 ? 3.252 11.134 -21.839 1.00 90.75 82 GLY A CA 1
ATOM 673 C C . GLY A 1 82 ? 2.633 9.843 -21.284 1.00 90.75 82 GLY A C 1
ATOM 674 O O . GLY A 1 82 ? 1.413 9.700 -21.267 1.00 90.75 82 GLY A O 1
ATOM 675 N N . ALA A 1 83 ? 3.443 8.897 -20.804 1.00 90.94 83 ALA A N 1
ATOM 676 C CA . ALA A 1 83 ? 3.000 7.623 -20.244 1.00 90.94 83 ALA A CA 1
ATOM 677 C C . ALA A 1 83 ? 2.602 7.771 -18.761 1.00 90.94 83 ALA A C 1
ATOM 679 O O . ALA A 1 83 ? 3.251 7.227 -17.863 1.00 90.94 83 ALA A O 1
ATOM 680 N N . GLN A 1 84 ? 1.524 8.517 -18.492 1.00 89.69 84 GLN A N 1
ATOM 681 C CA . GLN A 1 84 ? 1.125 8.889 -17.124 1.00 89.69 84 GLN A CA 1
ATOM 682 C C . GLN A 1 84 ? 0.840 7.680 -16.219 1.00 89.69 84 GLN A C 1
ATOM 684 O O . GLN A 1 84 ? 1.242 7.664 -15.058 1.00 89.69 84 GLN A O 1
ATOM 689 N N . HIS A 1 85 ? 0.229 6.614 -16.745 1.00 87.88 85 HIS A N 1
ATOM 690 C CA . HIS A 1 85 ? -0.033 5.403 -15.956 1.00 87.88 85 HIS A CA 1
ATOM 691 C C . HIS A 1 85 ? 1.241 4.698 -15.469 1.00 87.88 85 HIS A C 1
ATOM 693 O O . HIS A 1 85 ? 1.241 4.109 -14.385 1.00 87.88 85 HIS A O 1
ATOM 699 N N . ASP A 1 86 ? 2.320 4.760 -16.250 1.00 90.56 86 ASP A N 1
ATOM 700 C CA . ASP A 1 86 ? 3.616 4.201 -15.868 1.00 90.56 86 ASP A CA 1
ATOM 701 C C . ASP A 1 86 ? 4.304 5.118 -14.849 1.00 90.56 86 ASP A C 1
ATOM 703 O O . ASP A 1 86 ? 4.809 4.646 -13.828 1.00 90.56 86 ASP A O 1
ATOM 707 N N . ALA A 1 87 ? 4.229 6.437 -15.068 1.00 93.81 87 ALA A N 1
ATOM 708 C CA . ALA A 1 87 ? 4.733 7.446 -14.141 1.00 93.81 87 ALA A CA 1
ATOM 709 C C . ALA A 1 87 ? 4.105 7.315 -12.741 1.00 93.81 87 ALA A C 1
ATOM 711 O O . ALA A 1 87 ? 4.827 7.345 -11.744 1.00 93.81 87 ALA A O 1
ATOM 712 N N . LEU A 1 88 ? 2.789 7.089 -12.653 1.00 94.75 88 LEU A N 1
ATOM 713 C CA . LEU A 1 88 ? 2.082 6.853 -11.388 1.00 94.75 88 LEU A CA 1
ATOM 714 C C . LEU A 1 88 ? 2.683 5.688 -10.592 1.00 94.75 88 LEU A C 1
ATOM 716 O O . LEU A 1 88 ? 2.948 5.826 -9.398 1.00 94.75 88 LEU A O 1
ATOM 720 N N . GLY A 1 89 ? 2.956 4.560 -11.256 1.00 94.62 89 GLY A N 1
ATOM 721 C CA . GLY A 1 89 ? 3.590 3.406 -10.618 1.00 94.62 89 GLY A CA 1
ATOM 722 C C . GLY A 1 89 ? 4.945 3.764 -10.005 1.00 94.62 89 GLY A C 1
ATOM 723 O O . GLY A 1 89 ? 5.234 3.385 -8.867 1.00 94.62 89 GLY A O 1
ATOM 724 N N . PHE A 1 90 ? 5.770 4.527 -10.727 1.00 95.88 90 PHE A N 1
ATOM 725 C CA . PHE A 1 90 ? 7.073 4.970 -10.225 1.00 95.88 90 PHE A CA 1
ATOM 726 C C . PHE A 1 90 ? 6.975 5.991 -9.093 1.00 95.88 90 PHE A C 1
ATOM 728 O O . PHE A 1 90 ? 7.797 5.935 -8.181 1.00 95.88 90 PHE A O 1
ATOM 735 N N . ARG A 1 91 ? 5.972 6.877 -9.090 1.00 96.44 91 ARG A N 1
ATOM 736 C CA . ARG A 1 91 ? 5.736 7.795 -7.962 1.00 96.44 91 ARG A CA 1
ATOM 737 C C . ARG A 1 91 ? 5.340 7.047 -6.693 1.00 96.44 91 ARG A C 1
ATOM 739 O O . ARG A 1 91 ? 5.915 7.309 -5.644 1.00 96.44 91 ARG A O 1
ATOM 746 N N . ILE A 1 92 ? 4.447 6.060 -6.793 1.00 96.81 92 ILE A N 1
ATOM 747 C CA . ILE A 1 92 ? 4.073 5.209 -5.650 1.00 96.81 92 ILE A CA 1
ATOM 748 C C . ILE A 1 92 ? 5.305 4.449 -5.129 1.00 96.81 92 ILE A C 1
ATOM 750 O O . ILE A 1 92 ? 5.574 4.435 -3.929 1.00 96.81 92 ILE A O 1
ATOM 754 N N . ALA A 1 93 ? 6.113 3.875 -6.027 1.00 96.31 93 ALA A N 1
ATOM 755 C CA . ALA A 1 93 ? 7.360 3.208 -5.647 1.00 96.31 93 ALA A CA 1
ATOM 756 C C . ALA A 1 93 ? 8.387 4.176 -5.025 1.00 96.31 93 ALA A C 1
ATOM 758 O O . ALA A 1 93 ? 9.137 3.796 -4.128 1.00 96.31 93 ALA A O 1
ATOM 759 N N . HIS A 1 94 ? 8.426 5.432 -5.469 1.00 97.00 94 HIS A N 1
ATOM 760 C CA . HIS A 1 94 ? 9.274 6.463 -4.880 1.00 97.00 94 HIS A CA 1
ATOM 761 C C . HIS A 1 94 ? 8.803 6.855 -3.473 1.00 97.00 94 HIS A C 1
ATOM 763 O O . HIS A 1 94 ? 9.625 6.895 -2.561 1.00 97.00 94 HIS A O 1
ATOM 769 N N . ALA A 1 95 ? 7.497 7.042 -3.261 1.00 96.81 95 ALA A N 1
ATOM 770 C CA . ALA A 1 95 ? 6.925 7.263 -1.932 1.00 96.81 95 ALA A CA 1
ATOM 771 C C . ALA A 1 95 ? 7.261 6.114 -0.968 1.00 96.81 95 ALA A C 1
ATOM 773 O O . ALA A 1 95 ? 7.685 6.354 0.162 1.00 96.81 95 ALA A O 1
ATOM 774 N N . HIS A 1 96 ? 7.192 4.868 -1.447 1.00 95.75 96 HIS A N 1
ATOM 775 C CA . HIS A 1 96 ? 7.613 3.695 -0.683 1.00 95.75 96 HIS A CA 1
ATOM 776 C C . HIS A 1 96 ? 9.072 3.774 -0.208 1.00 95.75 96 HIS A C 1
ATOM 778 O O . HIS A 1 96 ? 9.378 3.470 0.949 1.00 95.75 96 HIS A O 1
ATOM 784 N N . LEU A 1 97 ? 9.979 4.185 -1.097 1.00 95.81 97 LEU A N 1
ATOM 785 C CA . LEU A 1 97 ? 11.399 4.353 -0.786 1.00 95.81 97 LEU A CA 1
ATOM 786 C C . LEU A 1 97 ? 11.635 5.508 0.194 1.00 95.81 97 LEU A C 1
ATOM 788 O O . LEU A 1 97 ? 12.406 5.353 1.138 1.00 95.81 97 LEU A O 1
ATOM 792 N N . LEU A 1 98 ? 10.935 6.632 0.015 1.00 96.00 98 LEU A N 1
ATOM 793 C CA . LEU A 1 98 ? 10.982 7.768 0.939 1.00 96.00 98 LEU A CA 1
ATOM 794 C C . LEU A 1 98 ? 10.525 7.359 2.343 1.00 96.00 98 LEU A C 1
ATOM 796 O O . LEU A 1 98 ? 11.217 7.665 3.314 1.00 96.00 98 LEU A O 1
ATOM 800 N N . ARG A 1 99 ? 9.434 6.588 2.463 1.00 94.94 99 ARG A N 1
ATOM 801 C CA . ARG A 1 99 ? 8.992 6.039 3.754 1.00 94.94 99 ARG A CA 1
ATOM 802 C C . ARG A 1 99 ? 10.048 5.120 4.368 1.00 94.94 99 ARG A C 1
ATOM 804 O O . ARG A 1 99 ? 10.287 5.201 5.568 1.00 94.94 99 ARG A O 1
ATOM 811 N N . LYS A 1 100 ? 10.697 4.262 3.571 1.00 91.81 100 LYS A N 1
ATOM 812 C CA . LYS A 1 100 ? 11.793 3.400 4.055 1.00 91.81 100 LYS A CA 1
ATOM 813 C C . LYS A 1 100 ? 12.999 4.188 4.576 1.00 91.81 100 LYS A C 1
ATOM 815 O O . LYS A 1 100 ? 13.661 3.701 5.481 1.00 91.81 100 LYS A O 1
ATOM 820 N N . LYS A 1 101 ? 13.264 5.383 4.039 1.00 93.31 101 LYS A N 1
ATOM 821 C CA . LYS A 1 101 ? 14.292 6.311 4.543 1.00 93.31 101 LYS A CA 1
ATOM 822 C C . LYS A 1 101 ? 13.784 7.235 5.658 1.00 93.31 101 LYS A C 1
ATOM 824 O O . LYS A 1 101 ? 14.426 8.239 5.940 1.00 93.31 101 LYS A O 1
ATOM 829 N N . GLU A 1 102 ? 12.617 6.946 6.237 1.00 93.62 102 GLU A N 1
ATOM 830 C CA . GLU A 1 102 ? 11.970 7.752 7.285 1.00 93.62 102 GLU A CA 1
ATOM 831 C C . GLU A 1 102 ? 11.646 9.199 6.864 1.00 93.62 102 GLU A C 1
ATOM 833 O O . GLU A 1 102 ? 11.294 10.049 7.681 1.00 93.62 102 GLU A O 1
ATOM 838 N N . MET A 1 103 ? 11.659 9.488 5.559 1.00 95.88 103 MET A N 1
ATOM 839 C CA . MET A 1 103 ? 11.295 10.786 4.988 1.00 95.88 103 MET A CA 1
ATOM 840 C C . MET A 1 103 ? 9.777 10.876 4.787 1.00 95.88 103 MET A C 1
ATOM 842 O O . MET A 1 103 ? 9.288 11.082 3.676 1.00 95.88 103 MET A O 1
ATOM 846 N N . ILE A 1 104 ? 9.017 10.692 5.869 1.00 94.69 104 ILE A N 1
ATOM 847 C CA . ILE A 1 104 ? 7.560 10.484 5.817 1.00 94.69 104 ILE A CA 1
ATOM 848 C C . ILE A 1 104 ? 6.825 11.658 5.168 1.00 94.69 104 ILE A C 1
ATOM 850 O O . ILE A 1 104 ? 5.964 11.448 4.322 1.00 94.69 104 ILE A O 1
ATOM 854 N N . LYS A 1 105 ? 7.214 12.897 5.490 1.00 92.06 105 LYS A N 1
ATOM 855 C CA . LYS A 1 105 ? 6.596 14.094 4.900 1.00 92.06 105 LYS A CA 1
ATOM 856 C C . LYS A 1 105 ? 6.750 14.133 3.375 1.00 92.06 105 LYS A C 1
ATOM 858 O O . LYS A 1 105 ? 5.789 14.405 2.670 1.00 92.06 105 LYS A O 1
ATOM 863 N N . ALA A 1 106 ? 7.940 13.811 2.867 1.00 94.69 106 ALA A N 1
ATOM 864 C CA . ALA A 1 106 ? 8.186 13.760 1.427 1.00 94.69 106 ALA A CA 1
ATOM 865 C C . ALA A 1 106 ? 7.413 12.609 0.761 1.00 94.69 106 ALA A C 1
ATOM 867 O O . ALA A 1 106 ? 6.978 12.731 -0.383 1.00 94.69 106 ALA A O 1
ATOM 868 N N . ALA A 1 107 ? 7.238 11.486 1.467 1.00 95.94 107 ALA A N 1
ATOM 869 C CA . ALA A 1 107 ? 6.415 10.382 0.992 1.00 95.94 107 ALA A CA 1
ATOM 870 C C . ALA A 1 107 ? 4.937 10.795 0.875 1.00 95.94 107 ALA A C 1
ATOM 872 O O . ALA A 1 107 ? 4.318 10.493 -0.142 1.00 95.94 107 ALA A O 1
ATOM 873 N N . ASP A 1 108 ? 4.403 11.523 1.861 1.00 91.88 108 ASP A N 1
ATOM 874 C CA . ASP A 1 108 ? 3.035 12.061 1.838 1.00 91.88 108 ASP A CA 1
ATOM 875 C C . ASP A 1 108 ? 2.851 13.058 0.683 1.00 91.88 108 ASP A C 1
ATOM 877 O O . ASP A 1 108 ? 1.974 12.867 -0.151 1.00 91.88 108 ASP A O 1
ATOM 881 N N . GLU A 1 109 ? 3.749 14.039 0.533 1.00 92.31 109 GLU A N 1
ATOM 882 C CA . GLU A 1 109 ? 3.709 15.004 -0.582 1.00 92.31 109 GLU A CA 1
ATOM 883 C C . GLU A 1 109 ? 3.772 14.314 -1.960 1.00 92.31 109 GLU A C 1
ATOM 885 O O . GLU A 1 109 ? 3.143 14.746 -2.933 1.00 92.31 109 GLU A O 1
ATOM 890 N N . CYS A 1 110 ? 4.524 13.213 -2.059 1.00 94.56 110 CYS A N 1
ATOM 891 C CA . CYS A 1 110 ? 4.595 12.409 -3.274 1.00 94.56 110 CYS A CA 1
ATOM 892 C C . CYS A 1 110 ? 3.261 11.701 -3.566 1.00 94.56 110 CYS A C 1
ATOM 894 O O . CYS A 1 110 ? 2.808 11.708 -4.715 1.00 94.56 110 CYS A O 1
ATOM 896 N N . LEU A 1 111 ? 2.618 11.127 -2.544 1.00 93.88 111 LEU A N 1
ATOM 897 C CA . LEU A 1 111 ? 1.321 10.455 -2.665 1.00 93.88 111 LEU A CA 1
ATOM 898 C C . LEU A 1 111 ? 0.170 11.437 -2.904 1.00 93.88 111 LEU A C 1
ATOM 900 O O . LEU A 1 111 ? -0.731 11.118 -3.673 1.00 93.88 111 LEU A O 1
ATOM 904 N N . ASP A 1 112 ? 0.249 12.653 -2.373 1.00 90.69 112 ASP A N 1
ATOM 905 C CA . ASP A 1 112 ? -0.660 13.751 -2.709 1.00 90.69 112 ASP A CA 1
ATOM 906 C C . ASP A 1 112 ? -0.602 14.074 -4.209 1.00 90.69 112 ASP A C 1
ATOM 908 O O . ASP A 1 112 ? -1.623 14.267 -4.873 1.00 90.69 112 ASP A O 1
ATOM 912 N N . GLY A 1 113 ? 0.607 14.087 -4.781 1.00 90.75 113 GLY A N 1
ATOM 913 C CA . GLY A 1 113 ? 0.802 14.219 -6.223 1.00 90.75 113 GLY A CA 1
ATOM 914 C C . GLY A 1 113 ? 0.239 13.040 -7.020 1.00 90.75 113 GLY A C 1
ATOM 915 O O . GLY A 1 113 ? -0.325 13.244 -8.091 1.00 90.75 113 GLY A O 1
ATOM 916 N N . VAL A 1 114 ? 0.369 11.812 -6.508 1.00 92.94 114 VAL A N 1
ATOM 917 C CA . VAL A 1 114 ? -0.238 10.612 -7.114 1.00 92.94 114 VAL A CA 1
ATOM 918 C C . VAL A 1 114 ? -1.757 10.711 -7.103 1.00 92.94 114 VAL A C 1
ATOM 920 O O . VAL A 1 114 ? -2.377 10.469 -8.133 1.00 92.94 114 VAL A O 1
ATOM 923 N N . HIS A 1 115 ? -2.354 11.096 -5.978 1.00 89.44 115 HIS A N 1
ATOM 924 C CA . HIS A 1 115 ? -3.799 11.229 -5.853 1.00 89.44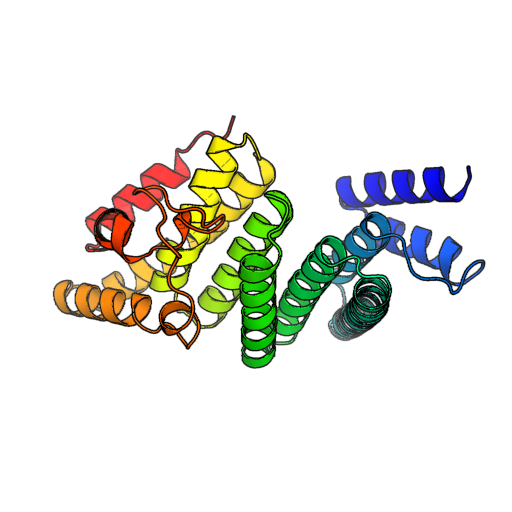 115 HIS A CA 1
ATOM 925 C C . HIS A 1 115 ? -4.354 12.251 -6.853 1.00 89.44 115 HIS A C 1
ATOM 927 O O . HIS A 1 115 ? -5.306 11.951 -7.571 1.00 89.44 115 HIS A O 1
ATOM 933 N N . ARG A 1 116 ? -3.720 13.429 -6.967 1.00 86.56 116 ARG A N 1
ATOM 934 C CA . ARG A 1 116 ? -4.089 14.440 -7.975 1.00 86.56 116 ARG A CA 1
ATOM 935 C C . ARG A 1 116 ? -4.051 13.890 -9.396 1.00 86.56 116 ARG A C 1
ATOM 937 O O . ARG A 1 116 ? -4.985 14.110 -10.161 1.00 86.56 116 ARG A O 1
ATOM 944 N N . ASP A 1 117 ? -3.008 13.151 -9.744 1.00 89.06 117 ASP A N 1
ATOM 945 C CA . ASP A 1 117 ? -2.884 12.576 -11.082 1.00 89.06 117 ASP A CA 1
ATOM 946 C C . ASP A 1 117 ? -3.899 11.454 -11.336 1.00 89.06 117 ASP A C 1
ATOM 948 O O . ASP A 1 117 ? -4.418 11.347 -12.444 1.00 89.06 117 ASP A O 1
ATOM 952 N N . ILE A 1 118 ? -4.219 10.635 -10.328 1.00 88.94 118 ILE A N 1
ATOM 953 C CA . ILE A 1 118 ? -5.273 9.619 -10.442 1.00 88.94 118 ILE A CA 1
ATOM 954 C C . ILE A 1 118 ? -6.630 10.287 -10.673 1.00 88.94 118 ILE A C 1
ATOM 956 O O . ILE A 1 118 ? -7.379 9.826 -11.529 1.00 88.94 118 ILE A O 1
ATOM 960 N N . TYR A 1 119 ? -6.928 11.374 -9.961 1.00 83.50 119 TYR A N 1
ATOM 961 C CA . TYR A 1 119 ? -8.161 12.132 -10.161 1.00 83.50 119 TYR A CA 1
ATOM 962 C C . TYR A 1 119 ? -8.233 12.744 -11.568 1.00 83.50 119 TYR A C 1
ATOM 964 O O . TYR A 1 119 ? -9.236 12.606 -12.260 1.00 83.50 119 TYR A O 1
ATOM 972 N N . MET A 1 120 ? -7.149 13.376 -12.031 1.00 82.00 120 MET A N 1
ATOM 973 C CA . MET A 1 120 ? -7.123 14.050 -13.335 1.00 82.00 120 MET A CA 1
ATOM 974 C C . MET A 1 120 ? -7.113 13.091 -14.532 1.00 82.00 120 MET A C 1
ATOM 976 O O . MET A 1 120 ? -7.722 13.388 -15.558 1.00 82.00 120 MET A O 1
ATOM 980 N N . TYR A 1 121 ? -6.385 11.975 -14.441 1.00 83.62 121 TYR A N 1
ATOM 981 C CA . TYR A 1 121 ? -6.081 11.121 -15.598 1.00 83.62 121 TYR A CA 1
ATOM 982 C C . TYR A 1 121 ? -6.627 9.694 -15.479 1.00 83.62 121 TYR A C 1
ATOM 984 O O . TYR A 1 121 ? -6.540 8.919 -16.434 1.00 83.62 121 TYR A O 1
ATOM 992 N N . GLY A 1 122 ? -7.162 9.317 -14.319 1.00 85.62 122 GLY A N 1
ATOM 993 C CA . GLY A 1 122 ? -7.506 7.937 -14.004 1.00 85.62 122 GLY A CA 1
ATOM 994 C C . GLY A 1 122 ? -6.276 7.035 -13.852 1.00 85.62 122 GLY A C 1
ATOM 995 O O . GLY A 1 122 ? -5.125 7.400 -14.117 1.00 85.62 122 GLY A O 1
ATOM 996 N N . CYS A 1 123 ? -6.500 5.794 -13.426 1.00 89.12 123 CYS A N 1
ATOM 997 C CA . CYS A 1 123 ? -5.447 4.783 -13.395 1.00 89.12 123 CYS A CA 1
ATOM 998 C C . CYS A 1 123 ? -6.004 3.359 -13.484 1.00 89.12 123 CYS A C 1
ATOM 1000 O O . CYS A 1 123 ? -7.211 3.134 -13.452 1.00 89.12 123 CYS A O 1
ATOM 1002 N N . SER A 1 124 ? -5.105 2.380 -13.624 1.00 90.25 124 SER A N 1
ATOM 1003 C CA . SER A 1 124 ? -5.489 0.970 -13.529 1.00 90.25 124 SER A CA 1
ATOM 1004 C C . SER A 1 124 ? -5.807 0.588 -12.083 1.00 90.25 124 SER A C 1
ATOM 1006 O O . SER A 1 124 ? -5.150 1.081 -11.166 1.00 90.25 124 SER A O 1
ATOM 1008 N N . GLU A 1 125 ? -6.716 -0.369 -11.882 1.00 88.94 125 GLU A N 1
ATOM 1009 C CA . GLU A 1 125 ? -7.094 -0.853 -10.544 1.00 88.94 125 GLU A CA 1
ATOM 1010 C C . GLU A 1 125 ? -5.875 -1.256 -9.700 1.00 88.94 125 GLU A C 1
ATOM 1012 O O . GLU A 1 125 ? -5.758 -0.881 -8.542 1.00 88.94 125 GLU A O 1
ATOM 1017 N N . ARG A 1 126 ? -4.898 -1.954 -10.290 1.00 91.19 126 ARG A N 1
ATOM 1018 C CA . ARG A 1 126 ? -3.679 -2.360 -9.569 1.00 91.19 126 ARG A CA 1
ATOM 1019 C C . ARG A 1 126 ? -2.837 -1.172 -9.111 1.00 91.19 126 ARG A C 1
ATOM 1021 O O . ARG A 1 126 ? -2.267 -1.209 -8.022 1.00 91.19 126 ARG A O 1
ATOM 1028 N N . THR A 1 127 ? -2.742 -0.130 -9.937 1.00 92.56 127 THR A N 1
ATOM 1029 C CA . THR A 1 127 ? -2.054 1.115 -9.566 1.00 92.56 127 THR A CA 1
ATOM 1030 C C . THR A 1 127 ? -2.789 1.793 -8.416 1.00 92.56 127 THR A C 1
ATOM 1032 O O . THR A 1 127 ? -2.151 2.216 -7.458 1.00 92.56 127 THR A O 1
ATOM 1035 N N . TYR A 1 128 ? -4.119 1.832 -8.485 1.00 92.06 128 TYR A N 1
ATOM 1036 C CA . TYR A 1 128 ? -4.952 2.424 -7.449 1.00 92.06 128 TYR A CA 1
ATOM 1037 C C . TYR A 1 128 ? -4.818 1.701 -6.102 1.00 92.06 128 TYR A C 1
ATOM 1039 O O . TYR A 1 128 ? -4.520 2.330 -5.092 1.00 92.06 128 TYR A O 1
ATOM 1047 N N . LEU A 1 129 ? -4.921 0.368 -6.089 1.00 92.94 129 LEU A N 1
ATOM 1048 C CA . LEU A 1 129 ? -4.723 -0.432 -4.875 1.00 92.94 129 LEU A CA 1
ATOM 1049 C C . LEU A 1 129 ? -3.305 -0.271 -4.307 1.00 92.94 129 LEU A C 1
ATOM 1051 O O . LEU A 1 129 ? -3.128 -0.189 -3.096 1.00 92.94 129 LEU A O 1
ATOM 1055 N N . SER A 1 130 ? -2.290 -0.167 -5.172 1.00 94.44 130 SER A N 1
ATOM 1056 C CA . SER A 1 130 ? -0.911 0.100 -4.734 1.00 94.44 130 SER A CA 1
ATOM 1057 C C . SER A 1 130 ? -0.779 1.468 -4.059 1.00 94.44 130 SER A C 1
ATOM 1059 O O . SER A 1 130 ? -0.058 1.594 -3.070 1.00 94.44 130 SER A O 1
ATOM 1061 N N . PHE A 1 131 ? -1.476 2.483 -4.578 1.00 95.25 131 PHE A N 1
ATOM 1062 C CA . PHE A 1 131 ? -1.547 3.805 -3.964 1.00 95.25 131 PHE A CA 1
ATOM 1063 C C . PHE A 1 131 ? -2.215 3.736 -2.585 1.00 95.25 131 PHE A C 1
ATOM 1065 O O . PHE A 1 131 ? -1.613 4.194 -1.614 1.00 95.25 131 PHE A O 1
ATOM 1072 N N . LEU A 1 132 ? -3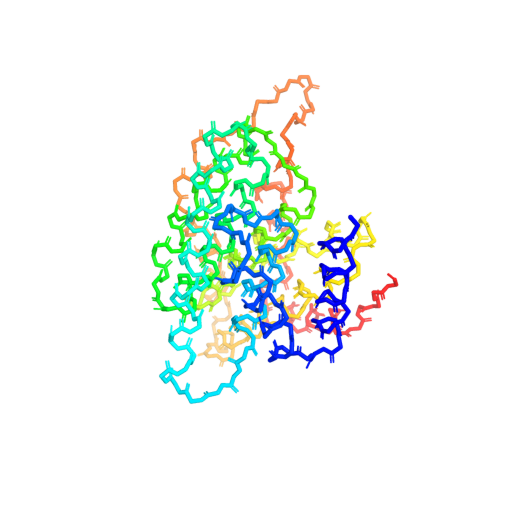.391 3.103 -2.481 1.00 94.00 132 LEU A N 1
ATOM 1073 C CA . LEU A 1 132 ? -4.109 2.960 -1.210 1.00 94.00 132 LEU A CA 1
ATOM 1074 C C . LEU A 1 132 ? -3.245 2.266 -0.153 1.00 94.00 132 LEU A C 1
ATOM 1076 O O . LEU A 1 132 ? -3.094 2.764 0.962 1.00 94.00 132 LEU A O 1
ATOM 1080 N N . LEU A 1 133 ? -2.622 1.143 -0.519 1.00 95.69 133 LEU A N 1
ATOM 1081 C CA . LEU A 1 133 ? -1.728 0.407 0.368 1.00 95.69 133 LEU A CA 1
ATOM 1082 C C . LEU A 1 133 ? -0.576 1.279 0.869 1.00 95.69 133 LEU A C 1
ATOM 1084 O O . LEU A 1 133 ? -0.285 1.276 2.064 1.00 95.69 133 LEU A O 1
ATOM 1088 N N . GLU A 1 134 ? 0.101 2.013 -0.014 1.00 96.69 134 GLU A N 1
ATOM 1089 C CA . GLU A 1 134 ? 1.262 2.805 0.395 1.00 96.69 134 GLU A CA 1
ATOM 1090 C C . GLU A 1 134 ? 0.869 4.028 1.234 1.00 96.69 134 GLU A C 1
ATOM 1092 O O . GLU A 1 134 ? 1.514 4.296 2.248 1.00 96.69 134 GLU A O 1
ATOM 1097 N N . ALA A 1 135 ? -0.230 4.705 0.898 1.00 94.69 135 ALA A N 1
ATOM 1098 C CA . ALA A 1 135 ? -0.747 5.821 1.685 1.00 94.69 135 ALA A CA 1
ATOM 1099 C C . ALA A 1 135 ? -1.191 5.390 3.092 1.00 94.69 135 ALA A C 1
ATOM 1101 O O . ALA A 1 135 ? -0.807 6.013 4.086 1.00 94.69 135 ALA A O 1
ATOM 1102 N N . GLY A 1 136 ? -1.883 4.253 3.213 1.00 94.81 136 GLY A N 1
ATOM 1103 C CA . GLY A 1 136 ? -2.202 3.673 4.517 1.00 94.81 136 GLY A CA 1
ATOM 1104 C C . GLY A 1 136 ? -0.945 3.314 5.321 1.00 94.81 136 GLY A C 1
ATOM 1105 O O . GLY A 1 136 ? -0.878 3.550 6.529 1.00 94.81 136 GLY A O 1
ATOM 1106 N N . ARG A 1 137 ? 0.102 2.786 4.671 1.00 96.50 137 ARG A N 1
ATOM 1107 C CA . ARG A 1 137 ? 1.375 2.452 5.340 1.00 96.50 137 ARG A CA 1
ATOM 1108 C C . ARG A 1 137 ? 2.111 3.685 5.857 1.00 96.50 137 ARG A C 1
ATOM 1110 O O . ARG A 1 137 ? 2.678 3.609 6.947 1.00 96.50 137 ARG A O 1
ATOM 1117 N N . ASN A 1 138 ? 2.088 4.804 5.132 1.00 94.75 138 ASN A N 1
ATOM 1118 C CA . ASN A 1 138 ? 2.622 6.076 5.630 1.00 94.75 138 ASN A CA 1
ATOM 1119 C C . ASN A 1 138 ? 1.924 6.501 6.928 1.00 94.75 138 ASN A C 1
ATOM 1121 O O . ASN A 1 138 ? 2.591 6.816 7.917 1.00 94.75 138 ASN A O 1
ATOM 1125 N N . LEU A 1 139 ? 0.590 6.434 6.963 1.00 93.75 139 LEU A N 1
ATOM 1126 C CA . LEU A 1 139 ? -0.190 6.771 8.156 1.00 93.75 139 LEU A CA 1
ATOM 1127 C C . LEU A 1 139 ? 0.079 5.824 9.330 1.00 93.75 139 LEU A C 1
ATOM 1129 O O . LEU A 1 139 ? 0.223 6.286 10.464 1.00 93.75 139 LEU A O 1
ATOM 1133 N N . LEU A 1 140 ? 0.245 4.522 9.076 1.00 94.81 140 LEU A N 1
ATOM 1134 C CA . LEU A 1 140 ? 0.656 3.566 10.110 1.00 94.81 140 LEU A CA 1
ATOM 1135 C C . LEU A 1 140 ? 2.015 3.905 10.724 1.00 94.81 140 LEU A C 1
ATOM 1137 O O . LEU A 1 140 ? 2.184 3.768 11.940 1.00 94.81 140 LEU A O 1
ATOM 1141 N N . THR A 1 141 ? 2.981 4.352 9.914 1.00 94.56 141 THR A N 1
ATOM 1142 C CA . THR A 1 141 ? 4.287 4.805 10.417 1.00 94.56 141 THR A CA 1
ATOM 1143 C C . THR A 1 141 ? 4.139 6.029 11.323 1.00 94.56 141 THR A C 1
ATOM 1145 O O . THR A 1 141 ? 4.817 6.113 12.344 1.00 94.56 141 THR A O 1
ATOM 1148 N N . ARG A 1 142 ? 3.185 6.919 11.026 1.00 91.62 142 ARG A N 1
ATOM 1149 C CA . ARG A 1 142 ? 2.833 8.093 11.848 1.00 91.62 142 ARG A CA 1
ATOM 1150 C C . ARG A 1 142 ? 1.953 7.774 13.061 1.00 91.62 142 ARG A C 1
ATOM 1152 O O . ARG A 1 142 ? 1.523 8.701 13.741 1.00 91.62 142 ARG A O 1
ATOM 1159 N N . LYS A 1 143 ? 1.667 6.494 13.330 1.00 93.50 143 LYS A N 1
ATOM 1160 C CA . LYS A 1 143 ? 0.744 6.043 14.390 1.00 93.50 143 LYS A CA 1
ATOM 1161 C C . LYS A 1 143 ? -0.686 6.572 14.229 1.00 93.50 143 LYS A C 1
ATOM 1163 O O . LYS A 1 143 ? -1.419 6.673 15.206 1.00 93.50 143 LYS A O 1
ATOM 1168 N N . ASN A 1 144 ? -1.106 6.876 12.999 1.00 93.25 144 ASN A N 1
ATOM 1169 C CA . ASN A 1 144 ? -2.502 7.174 12.686 1.00 93.25 144 ASN A CA 1
ATOM 1170 C C . ASN A 1 144 ? -3.196 5.918 12.130 1.00 93.25 144 ASN A C 1
ATOM 1172 O O . ASN A 1 144 ? -3.585 5.855 10.963 1.00 93.25 144 ASN A O 1
ATOM 1176 N N . GLY A 1 145 ? -3.301 4.895 12.985 1.00 94.69 145 GLY A N 1
ATOM 1177 C CA . GLY A 1 145 ? -4.023 3.651 12.709 1.00 94.69 145 GLY A CA 1
ATOM 1178 C C . GLY A 1 145 ? -5.490 3.854 12.305 1.00 94.69 145 GLY A C 1
ATOM 1179 O O . GLY A 1 145 ? -5.877 3.283 11.286 1.00 94.69 145 GLY A O 1
ATOM 1180 N N . PRO A 1 146 ? -6.279 4.694 13.011 1.00 93.69 146 PRO A N 1
ATOM 1181 C CA . PRO A 1 146 ? -7.664 5.001 12.644 1.00 93.69 146 PRO A CA 1
ATOM 1182 C C . PRO A 1 146 ? -7.840 5.412 11.184 1.00 93.69 146 PRO A C 1
ATOM 1184 O O . PRO A 1 146 ? -8.567 4.767 10.431 1.00 93.69 146 PRO A O 1
ATOM 1187 N N . ARG A 1 147 ? -7.117 6.450 10.749 1.00 91.38 147 ARG A N 1
ATOM 1188 C CA . ARG A 1 147 ? -7.241 6.971 9.386 1.00 91.38 147 ARG A CA 1
ATOM 1189 C C . ARG A 1 147 ? -6.693 5.990 8.355 1.00 91.38 147 ARG A C 1
ATOM 1191 O O . ARG A 1 147 ? -7.290 5.827 7.297 1.00 91.38 147 ARG A O 1
ATOM 1198 N N . ALA A 1 148 ? -5.587 5.308 8.662 1.00 93.00 148 ALA A N 1
ATOM 1199 C CA . ALA A 1 148 ? -5.036 4.278 7.784 1.00 93.00 148 ALA A CA 1
ATOM 1200 C C . ALA A 1 148 ? -6.051 3.152 7.520 1.00 93.00 148 ALA A C 1
ATOM 1202 O O . ALA A 1 148 ? -6.231 2.731 6.378 1.00 93.00 148 ALA A O 1
ATOM 1203 N N . TYR A 1 149 ? -6.730 2.692 8.574 1.00 94.50 149 TYR A N 1
ATOM 1204 C CA . TYR A 1 149 ? -7.754 1.659 8.490 1.00 94.50 149 TYR A CA 1
ATOM 1205 C C . TYR A 1 149 ? -8.948 2.117 7.649 1.00 94.50 149 TYR A C 1
ATOM 1207 O O . TYR A 1 149 ? -9.219 1.513 6.609 1.00 94.50 149 TYR A O 1
ATOM 1215 N N . CYS A 1 150 ? -9.606 3.203 8.066 1.00 89.56 150 CYS A N 1
ATOM 1216 C CA . CYS A 1 150 ? -10.876 3.619 7.478 1.00 89.56 150 CYS A CA 1
ATOM 1217 C C . CYS A 1 150 ? -10.734 4.100 6.036 1.00 89.56 150 CYS A C 1
ATOM 1219 O O . CYS A 1 150 ? -11.547 3.751 5.190 1.00 89.56 150 CYS A O 1
ATOM 1221 N N . ILE A 1 151 ? -9.705 4.903 5.756 1.00 87.00 151 ILE A N 1
ATOM 1222 C CA . ILE A 1 151 ? -9.613 5.626 4.482 1.00 87.00 151 ILE A CA 1
ATOM 1223 C C . ILE A 1 151 ? -8.887 4.805 3.417 1.00 87.00 151 ILE A C 1
ATOM 1225 O O . ILE A 1 151 ? -9.139 4.968 2.228 1.00 87.00 151 ILE A O 1
ATOM 1229 N N . TYR A 1 152 ? -7.980 3.913 3.823 1.00 91.44 152 TYR A N 1
ATOM 1230 C CA . TYR A 1 152 ? -7.078 3.254 2.882 1.00 91.44 152 TYR A CA 1
ATOM 1231 C C . TYR A 1 152 ? -7.230 1.738 2.872 1.00 91.44 152 TYR A C 1
ATOM 1233 O O . TYR A 1 152 ? -7.439 1.157 1.808 1.00 91.44 152 TYR A O 1
ATOM 1241 N N . PHE A 1 153 ? -7.127 1.068 4.023 1.00 94.31 153 PHE A N 1
ATOM 1242 C CA . PHE A 1 153 ? -7.068 -0.396 4.028 1.00 94.31 153 PHE A CA 1
ATOM 1243 C C . PHE A 1 153 ? -8.418 -1.074 3.825 1.00 94.31 153 PHE A C 1
ATOM 1245 O O . PHE A 1 153 ? -8.457 -2.055 3.083 1.00 94.31 153 PHE A O 1
ATOM 1252 N N . VAL A 1 154 ? -9.503 -0.564 4.418 1.00 91.94 154 VAL A N 1
ATOM 1253 C CA . VAL A 1 154 ? -10.847 -1.123 4.196 1.00 91.94 154 VAL A CA 1
ATOM 1254 C C . VAL A 1 154 ? -11.262 -0.982 2.726 1.00 91.94 154 VAL A C 1
ATOM 1256 O O . VAL A 1 154 ? -11.496 -2.020 2.099 1.00 91.94 154 VAL A O 1
ATOM 1259 N N . PRO A 1 155 ? -11.214 0.217 2.103 1.00 89.94 155 PRO A N 1
ATOM 1260 C CA . PRO A 1 155 ? -11.530 0.349 0.680 1.00 89.94 155 PRO A CA 1
ATOM 1261 C C . PRO A 1 155 ? -10.611 -0.492 -0.211 1.00 89.94 155 PRO A C 1
ATOM 1263 O O . PRO A 1 155 ? -11.059 -1.104 -1.181 1.00 89.94 155 PRO A O 1
ATOM 1266 N N . CYS A 1 156 ? -9.316 -0.576 0.121 1.00 92.12 156 CYS A N 1
ATOM 1267 C CA . CYS A 1 156 ? -8.381 -1.410 -0.628 1.00 92.12 156 CYS A CA 1
ATOM 1268 C C . CYS A 1 156 ? -8.747 -2.898 -0.552 1.00 92.12 156 CYS A C 1
ATOM 1270 O O . CYS A 1 156 ? -8.661 -3.595 -1.563 1.00 92.12 156 CYS A O 1
ATOM 1272 N N . LEU A 1 157 ? -9.130 -3.397 0.626 1.00 93.88 157 LEU A N 1
ATOM 1273 C CA . LEU A 1 157 ? -9.506 -4.794 0.825 1.00 93.88 157 LEU A CA 1
ATOM 1274 C C . LEU A 1 157 ? -10.795 -5.128 0.069 1.00 93.88 157 LEU A C 1
ATOM 1276 O O . LEU A 1 157 ? -10.806 -6.081 -0.710 1.00 93.88 157 LEU A O 1
ATOM 1280 N N . GLU A 1 158 ? -11.843 -4.324 0.247 1.00 90.44 158 GLU A N 1
ATOM 1281 C CA . GLU A 1 158 ? -13.145 -4.520 -0.402 1.00 90.44 158 GLU A CA 1
ATOM 1282 C C . GLU A 1 158 ? -13.006 -4.525 -1.931 1.00 90.44 158 GLU A C 1
ATOM 1284 O O . GLU A 1 158 ? -13.488 -5.439 -2.607 1.00 90.44 158 GLU A O 1
ATOM 1289 N N . ARG A 1 159 ? -12.256 -3.566 -2.491 1.00 90.19 159 ARG A N 1
ATOM 1290 C CA . ARG A 1 159 ? -12.002 -3.495 -3.937 1.00 90.19 159 ARG A CA 1
ATOM 1291 C C . ARG A 1 159 ? -11.146 -4.649 -4.442 1.00 90.19 159 ARG A C 1
ATOM 1293 O O . ARG A 1 159 ? -11.465 -5.236 -5.477 1.00 90.19 159 ARG A O 1
ATOM 1300 N N . ALA A 1 160 ? -10.078 -5.005 -3.726 1.00 92.38 160 ALA A N 1
ATOM 1301 C CA . ALA A 1 160 ? -9.230 -6.128 -4.112 1.00 92.38 160 ALA A CA 1
ATOM 1302 C C . ALA A 1 160 ? -10.023 -7.445 -4.134 1.00 92.38 160 ALA A C 1
ATOM 1304 O O . ALA A 1 160 ? -9.883 -8.225 -5.077 1.00 92.38 160 ALA A O 1
ATOM 1305 N N . MET A 1 161 ? -10.906 -7.662 -3.156 1.00 90.88 161 MET A N 1
ATOM 1306 C CA . MET A 1 161 ? -11.803 -8.819 -3.119 1.00 90.88 161 MET A CA 1
ATOM 1307 C C . MET A 1 161 ? -12.817 -8.804 -4.265 1.00 90.88 161 MET A C 1
ATOM 1309 O O . MET A 1 161 ? -12.935 -9.795 -4.982 1.00 90.88 161 MET A O 1
ATOM 1313 N N . ALA A 1 162 ? -13.490 -7.673 -4.502 1.00 88.44 162 ALA A N 1
ATOM 1314 C CA . ALA A 1 162 ? -14.465 -7.527 -5.586 1.00 88.44 162 ALA A CA 1
ATOM 1315 C C . ALA A 1 162 ? -13.862 -7.774 -6.983 1.00 88.44 162 ALA A C 1
ATOM 1317 O O . ALA A 1 162 ? -14.577 -8.085 -7.935 1.00 88.44 162 ALA A O 1
ATOM 1318 N N . ARG A 1 163 ? -12.538 -7.630 -7.119 1.00 89.94 163 ARG A N 1
ATOM 1319 C CA . ARG A 1 163 ? -11.785 -7.842 -8.363 1.00 89.94 163 ARG A CA 1
ATOM 1320 C C . ARG A 1 163 ? -10.979 -9.142 -8.388 1.00 89.94 163 ARG A C 1
ATOM 1322 O O . ARG A 1 163 ? -10.218 -9.342 -9.333 1.0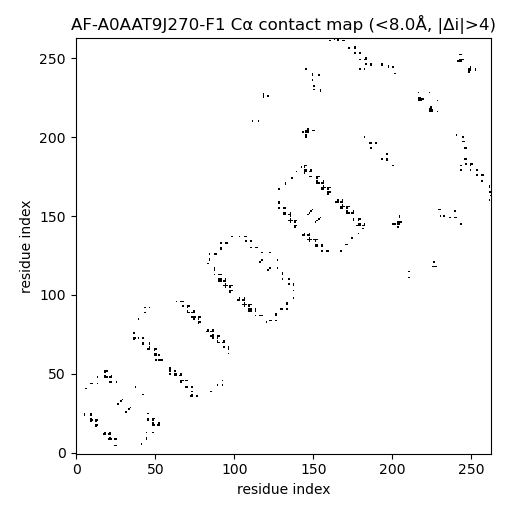0 89.94 163 ARG A O 1
ATOM 1329 N N . SER A 1 164 ? -11.125 -10.003 -7.378 1.00 92.25 164 SER A N 1
ATOM 1330 C CA . SER A 1 164 ? -10.380 -11.266 -7.245 1.00 92.25 164 SER A CA 1
ATOM 1331 C C . SER A 1 164 ? -8.855 -11.077 -7.318 1.00 92.25 164 SER A C 1
ATOM 1333 O O . SER A 1 164 ? -8.126 -11.862 -7.925 1.00 92.25 164 SER A O 1
ATOM 1335 N N . LEU A 1 165 ? -8.358 -9.994 -6.717 1.00 92.06 165 LEU A N 1
ATOM 1336 C CA . LEU A 1 165 ? -6.937 -9.678 -6.592 1.00 92.06 165 LEU A CA 1
ATOM 1337 C C . LEU A 1 165 ? -6.421 -10.192 -5.242 1.00 92.06 165 LEU A C 1
ATOM 1339 O O . LEU A 1 165 ? -6.179 -9.429 -4.307 1.00 92.06 165 LEU A O 1
ATOM 1343 N N . THR A 1 166 ? -6.282 -11.516 -5.132 1.00 94.12 166 THR A N 1
ATOM 1344 C CA . THR A 1 166 ? -6.012 -12.229 -3.869 1.00 94.12 166 THR A CA 1
ATOM 1345 C C . THR A 1 166 ? -4.743 -11.739 -3.162 1.00 94.12 166 THR A C 1
ATOM 1347 O O . THR A 1 166 ? -4.719 -11.621 -1.937 1.00 94.12 166 THR A O 1
ATOM 1350 N N . ARG A 1 167 ? -3.682 -11.400 -3.911 1.00 91.88 167 ARG A N 1
ATOM 1351 C CA . ARG A 1 167 ? -2.410 -10.932 -3.330 1.00 91.88 167 ARG A CA 1
ATOM 1352 C C . ARG A 1 167 ? -2.561 -9.556 -2.684 1.00 91.88 167 ARG A C 1
ATOM 1354 O O . ARG A 1 167 ? -2.085 -9.347 -1.570 1.00 91.88 167 ARG A O 1
ATOM 1361 N N . GLU A 1 168 ? -3.203 -8.629 -3.380 1.00 94.12 168 GLU A N 1
ATOM 1362 C CA . GLU A 1 168 ? -3.494 -7.281 -2.903 1.00 94.12 168 GLU A CA 1
ATOM 1363 C C . GLU A 1 168 ? -4.457 -7.329 -1.711 1.00 94.12 168 GLU A C 1
ATOM 1365 O O . GLU A 1 168 ? -4.199 -6.678 -0.700 1.00 94.12 168 GLU A O 1
ATOM 1370 N N . ALA A 1 169 ? -5.489 -8.178 -1.769 1.00 95.50 169 ALA A N 1
ATOM 1371 C CA . ALA A 1 169 ? -6.415 -8.398 -0.659 1.00 95.50 169 ALA A CA 1
ATOM 1372 C C . ALA A 1 169 ? -5.690 -8.933 0.587 1.00 95.50 169 ALA A C 1
ATOM 1374 O O . ALA A 1 169 ? -5.906 -8.445 1.693 1.00 95.50 169 ALA A O 1
ATOM 1375 N N . GLN A 1 170 ? -4.765 -9.883 0.424 1.00 96.44 170 GLN A N 1
ATOM 1376 C CA . GLN A 1 170 ? -3.985 -10.422 1.540 1.00 96.44 170 GLN A CA 1
ATOM 1377 C C . GLN A 1 170 ? -3.069 -9.364 2.170 1.00 96.44 170 GLN A C 1
ATOM 1379 O O . GLN A 1 170 ? -2.945 -9.308 3.396 1.00 96.44 170 GLN A O 1
ATOM 1384 N N . GLN A 1 171 ? -2.446 -8.508 1.354 1.00 96.12 171 GLN A N 1
ATOM 1385 C CA . GLN A 1 171 ? -1.644 -7.389 1.854 1.00 96.12 171 GLN A CA 1
ATOM 1386 C C . GLN A 1 171 ? -2.506 -6.369 2.600 1.00 96.12 171 GLN A C 1
ATOM 1388 O O . GLN A 1 171 ? -2.162 -5.996 3.722 1.00 96.12 171 GLN A O 1
ATOM 1393 N N . ALA A 1 172 ? -3.634 -5.961 2.013 1.00 96.44 172 ALA A N 1
ATOM 1394 C CA . ALA A 1 172 ? -4.568 -5.022 2.624 1.00 96.44 172 ALA A CA 1
ATOM 1395 C C . ALA A 1 172 ? -5.093 -5.556 3.960 1.00 96.44 172 ALA A C 1
ATOM 1397 O O . ALA A 1 172 ? -5.029 -4.847 4.958 1.00 96.44 172 ALA A O 1
ATOM 1398 N N . ARG A 1 173 ? -5.485 -6.837 4.019 1.00 97.56 173 ARG A N 1
ATOM 1399 C CA . ARG A 1 173 ? -5.896 -7.516 5.257 1.00 97.56 173 ARG A CA 1
ATOM 1400 C C . ARG A 1 173 ? -4.805 -7.479 6.326 1.00 97.56 173 ARG A C 1
ATOM 1402 O O . ARG A 1 173 ? -5.082 -7.159 7.477 1.00 97.56 173 ARG A O 1
ATOM 1409 N N . GLY A 1 174 ? -3.561 -7.791 5.959 1.00 97.44 174 GLY A N 1
ATOM 1410 C CA . GLY A 1 174 ? -2.431 -7.767 6.891 1.00 97.44 174 GLY A CA 1
ATOM 1411 C C . GLY A 1 174 ? -2.198 -6.383 7.506 1.00 97.44 174 GLY A C 1
ATOM 1412 O O . GLY A 1 174 ? -2.004 -6.269 8.717 1.00 97.44 174 GLY A O 1
ATOM 1413 N N . TYR A 1 175 ? -2.268 -5.327 6.692 1.00 98.06 175 TYR A N 1
ATOM 1414 C CA . TYR A 1 175 ? -2.123 -3.954 7.177 1.00 98.06 175 TYR A CA 1
ATOM 1415 C C . TYR A 1 175 ? -3.358 -3.438 7.924 1.00 98.06 175 TYR A C 1
ATOM 1417 O O . TYR A 1 175 ? -3.200 -2.739 8.922 1.00 98.06 175 TYR A O 1
ATOM 1425 N N . ALA A 1 176 ? -4.565 -3.836 7.518 1.00 97.44 176 ALA A N 1
ATOM 1426 C CA . ALA A 1 176 ? -5.802 -3.549 8.239 1.00 97.44 176 ALA A CA 1
ATOM 1427 C C . ALA A 1 176 ? -5.752 -4.115 9.665 1.00 97.44 176 ALA A C 1
ATOM 1429 O O . ALA A 1 176 ? -5.980 -3.387 10.626 1.00 97.44 176 ALA A O 1
ATOM 1430 N N . LEU A 1 177 ? -5.331 -5.376 9.821 1.00 97.94 177 LEU A N 1
ATOM 1431 C CA . LEU A 1 177 ? -5.116 -5.997 11.132 1.00 97.94 177 LEU A CA 1
ATOM 1432 C C . LEU A 1 177 ? -4.062 -5.249 11.961 1.00 97.94 177 LEU A C 1
ATOM 1434 O O . LEU A 1 177 ? -4.222 -5.082 13.169 1.00 97.94 177 LEU A O 1
ATOM 1438 N N . GLN A 1 178 ? -2.982 -4.776 11.333 1.00 97.81 178 GLN A N 1
ATOM 1439 C CA . GLN A 1 178 ? -1.981 -3.959 12.022 1.00 97.81 178 GLN A CA 1
ATOM 1440 C C . GLN A 1 178 ? -2.567 -2.623 12.507 1.00 97.81 178 GLN A C 1
ATOM 1442 O O . GLN A 1 178 ? -2.257 -2.199 13.620 1.00 97.81 178 GLN A O 1
ATOM 1447 N N . ALA A 1 179 ? -3.411 -1.981 11.699 1.00 97.56 179 ALA A N 1
ATOM 1448 C CA . ALA A 1 179 ? -4.099 -0.745 12.054 1.00 97.56 179 ALA A CA 1
ATOM 1449 C C . ALA A 1 179 ? -5.081 -0.957 13.214 1.00 97.56 179 ALA A C 1
ATOM 1451 O O . ALA A 1 179 ? -5.001 -0.245 14.211 1.00 97.56 179 ALA A O 1
ATOM 1452 N N . LEU A 1 180 ? -5.921 -1.994 13.141 1.00 97.50 180 LEU A N 1
ATOM 1453 C CA . LEU A 1 180 ? -6.862 -2.362 14.203 1.00 97.50 180 LEU A CA 1
ATOM 1454 C C . LEU A 1 180 ? -6.160 -2.651 15.529 1.00 97.50 180 LEU A C 1
ATOM 1456 O O . LEU A 1 180 ? -6.636 -2.236 16.577 1.00 97.50 180 LEU A O 1
ATOM 1460 N N . ARG A 1 181 ? -4.984 -3.289 15.503 1.00 96.94 181 ARG A N 1
ATOM 1461 C CA . ARG A 1 181 ? -4.174 -3.487 16.715 1.00 96.94 181 ARG A CA 1
ATOM 1462 C C . ARG A 1 181 ? -3.676 -2.169 17.313 1.00 96.94 181 ARG A C 1
ATOM 1464 O O . ARG A 1 181 ? -3.654 -2.056 18.532 1.00 96.94 181 ARG A O 1
ATOM 1471 N N . GLN A 1 182 ? -3.302 -1.177 16.497 1.00 96.44 182 GLN A N 1
ATOM 1472 C CA . GLN A 1 182 ? -2.979 0.163 17.016 1.00 96.44 182 GLN A CA 1
ATOM 1473 C C . GLN A 1 182 ? -4.208 0.821 17.651 1.00 96.44 182 GLN A C 1
ATOM 1475 O O . GLN A 1 182 ? -4.074 1.464 18.683 1.00 96.44 182 GLN A O 1
ATOM 1480 N N . ILE A 1 183 ? -5.394 0.639 17.066 1.00 96.44 183 ILE A N 1
ATOM 1481 C CA . ILE A 1 183 ? -6.650 1.167 17.615 1.00 96.44 183 ILE A CA 1
ATOM 1482 C C . ILE A 1 183 ? -6.991 0.479 18.944 1.00 96.44 183 ILE A C 1
ATOM 1484 O O . ILE A 1 183 ? -7.288 1.158 19.920 1.00 96.44 183 ILE A O 1
ATOM 1488 N N . GLY A 1 184 ? -6.868 -0.849 19.022 1.00 95.75 184 GLY A N 1
ATOM 1489 C CA . GLY A 1 184 ? -7.050 -1.604 20.265 1.00 95.75 184 GLY A CA 1
ATOM 1490 C C . GLY A 1 184 ? -6.126 -1.115 21.383 1.00 95.75 184 GLY A C 1
ATOM 1491 O O . GLY A 1 184 ? -6.586 -0.874 22.491 1.00 95.75 184 GLY A O 1
ATOM 1492 N N . GLN A 1 185 ? -4.858 -0.827 21.067 1.00 95.50 185 GLN A N 1
ATOM 1493 C CA . GLN A 1 185 ? -3.908 -0.248 22.026 1.00 95.50 185 GLN A CA 1
ATOM 1494 C C . GLN A 1 185 ? -4.335 1.129 22.562 1.00 95.50 185 GLN A C 1
ATOM 1496 O O . GLN A 1 185 ? -3.987 1.467 23.692 1.00 95.50 185 GLN A O 1
ATOM 1501 N N . LEU A 1 186 ? -5.073 1.930 21.781 1.00 94.44 186 LEU A N 1
ATOM 1502 C CA . LEU A 1 186 ? -5.627 3.200 22.268 1.00 94.44 186 LEU A CA 1
ATOM 1503 C C . LEU A 1 186 ? -6.705 2.955 23.329 1.00 94.44 186 LEU A C 1
ATOM 1505 O O . LEU A 1 186 ? -6.710 3.637 24.351 1.00 94.44 186 LEU A O 1
ATOM 1509 N N . TYR A 1 187 ? -7.577 1.967 23.111 1.00 95.06 187 TYR A N 1
ATOM 1510 C CA . TYR A 1 187 ? -8.594 1.574 24.088 1.00 95.06 187 TYR A CA 1
ATOM 1511 C C . TYR A 1 187 ? -7.980 0.944 25.341 1.00 95.06 187 TYR A C 1
ATOM 1513 O O . TYR A 1 187 ? -8.353 1.319 26.451 1.00 95.06 187 TYR A O 1
ATOM 1521 N N . ASP A 1 188 ? -6.987 0.066 25.182 1.00 93.06 188 ASP A N 1
ATOM 1522 C CA . ASP A 1 188 ? -6.267 -0.553 26.301 1.00 93.06 188 ASP A CA 1
ATOM 1523 C C . ASP A 1 188 ? -5.535 0.488 27.169 1.00 93.06 188 ASP A C 1
ATOM 1525 O O . ASP A 1 188 ? -5.373 0.300 28.374 1.00 93.06 188 ASP A O 1
ATOM 1529 N N . GLY A 1 189 ? -5.093 1.597 26.566 1.00 91.19 189 GLY A N 1
ATOM 1530 C CA . GLY A 1 189 ? -4.436 2.704 27.262 1.00 91.19 189 GLY A CA 1
ATOM 1531 C C . GLY A 1 189 ? -5.383 3.630 28.036 1.00 91.19 189 GLY A C 1
ATOM 1532 O O . GLY A 1 189 ? -4.911 4.413 28.860 1.00 91.19 189 GLY A O 1
ATOM 1533 N N . ALA A 1 190 ? -6.694 3.556 27.792 1.00 90.31 190 ALA A N 1
ATOM 1534 C CA . ALA A 1 190 ? -7.705 4.395 28.439 1.00 90.31 190 ALA A CA 1
ATOM 1535 C C . ALA A 1 190 ? -9.014 3.619 28.720 1.00 90.31 190 ALA A C 1
ATOM 1537 O O . ALA A 1 190 ? -10.091 4.039 28.283 1.00 90.31 190 ALA A O 1
ATOM 1538 N N . PRO A 1 191 ? -8.959 2.506 29.480 1.00 82.44 191 PRO A N 1
ATOM 1539 C CA . PRO A 1 191 ? -10.096 1.599 29.651 1.00 82.44 191 PRO A CA 1
ATOM 1540 C C . PRO A 1 191 ? -11.274 2.238 30.400 1.00 82.44 191 PRO A C 1
ATOM 1542 O O . PRO A 1 191 ? -12.420 1.842 30.214 1.00 82.44 191 PRO A O 1
ATOM 1545 N N . GLU A 1 192 ? -11.006 3.244 31.234 1.00 88.12 192 GLU A N 1
ATOM 1546 C CA . GLU A 1 192 ? -12.022 3.952 32.021 1.00 88.12 192 GLU A CA 1
ATOM 1547 C C . GLU A 1 192 ? -12.798 4.997 31.202 1.00 88.12 192 GLU A C 1
ATOM 1549 O O . GLU A 1 192 ? -13.816 5.504 31.669 1.00 88.12 192 GLU A O 1
ATOM 1554 N N . ASN A 1 193 ? -12.333 5.340 29.993 1.00 91.94 193 ASN A N 1
ATOM 1555 C CA . ASN A 1 193 ? -12.948 6.378 29.166 1.00 91.94 193 ASN A CA 1
ATOM 1556 C C . ASN A 1 193 ? -12.939 6.025 27.663 1.00 91.94 193 ASN A C 1
ATOM 1558 O O . ASN A 1 193 ? -12.282 6.702 26.863 1.00 91.94 193 ASN A O 1
ATOM 1562 N N . PRO A 1 194 ? -13.675 4.975 27.255 1.00 89.75 194 PRO A N 1
ATOM 1563 C CA . PRO A 1 194 ? -13.752 4.560 25.855 1.00 89.75 194 PRO A CA 1
ATOM 1564 C C . PRO A 1 194 ? -14.375 5.633 24.947 1.00 89.75 194 PRO A C 1
ATOM 1566 O O . PRO A 1 194 ? -14.015 5.718 23.773 1.00 89.75 194 PRO A O 1
ATOM 1569 N N . ASP A 1 195 ? -15.248 6.493 25.477 1.00 91.44 195 ASP A N 1
ATOM 1570 C CA . ASP A 1 195 ? -15.867 7.580 24.710 1.00 91.44 195 ASP A CA 1
ATOM 1571 C C . ASP A 1 195 ? -14.836 8.632 24.283 1.00 91.44 195 ASP A C 1
ATOM 1573 O O . ASP A 1 195 ? -14.828 9.062 23.129 1.00 91.44 195 ASP A O 1
ATOM 1577 N N . ALA A 1 196 ? -13.903 9.001 25.169 1.00 91.44 196 ALA A N 1
ATOM 1578 C CA . ALA A 1 196 ? -12.806 9.898 24.807 1.00 91.44 196 ALA A CA 1
ATOM 1579 C C . ALA A 1 196 ? -11.901 9.293 23.723 1.00 91.44 196 ALA A C 1
ATOM 1581 O O . ALA A 1 196 ? -11.439 10.015 22.837 1.00 91.44 196 ALA A O 1
ATOM 1582 N N . VAL A 1 197 ? -11.680 7.973 23.754 1.00 92.06 197 VAL A N 1
ATOM 1583 C CA . VAL A 1 197 ? -10.939 7.267 22.698 1.00 92.06 197 VAL A CA 1
ATOM 1584 C C . VAL A 1 197 ? -11.709 7.309 21.380 1.00 92.06 197 VAL A C 1
ATOM 1586 O O . VAL A 1 197 ? -11.116 7.624 20.353 1.00 92.06 197 VAL A O 1
ATOM 1589 N N . SER A 1 198 ? -13.024 7.079 21.395 1.00 90.88 198 SER A N 1
ATOM 1590 C CA . SER A 1 198 ? -13.868 7.189 20.197 1.00 90.88 198 SER A CA 1
ATOM 1591 C C . SER A 1 198 ? -13.796 8.588 19.575 1.00 90.88 198 SER A C 1
ATOM 1593 O O . SER A 1 198 ? -13.610 8.705 18.366 1.00 90.88 198 SER A O 1
ATOM 1595 N N . ILE A 1 199 ? -13.892 9.648 20.385 1.00 91.81 199 ILE A N 1
ATOM 1596 C CA . ILE A 1 199 ? -13.778 11.043 19.918 1.00 91.81 199 ILE A CA 1
ATOM 1597 C C . ILE A 1 199 ? -12.385 11.305 19.331 1.00 91.81 199 ILE A C 1
ATOM 1599 O O . ILE A 1 199 ? -12.242 11.957 18.298 1.00 91.81 199 ILE A O 1
ATOM 1603 N N . TYR A 1 200 ? -11.337 10.775 19.965 1.00 92.44 200 TYR A N 1
ATOM 1604 C CA . TYR A 1 200 ? -9.976 10.871 19.445 1.00 92.44 200 TYR A CA 1
ATOM 1605 C C . TYR A 1 200 ? -9.820 10.155 18.096 1.00 92.44 200 TYR A C 1
ATOM 1607 O O . TYR A 1 200 ? -9.205 10.702 17.184 1.00 92.44 200 TYR A O 1
ATOM 1615 N N . ILE A 1 201 ? -10.379 8.952 17.950 1.00 91.94 201 ILE A N 1
ATOM 1616 C CA . ILE A 1 201 ? -10.375 8.185 16.697 1.00 91.94 201 ILE A CA 1
ATOM 1617 C C . ILE A 1 201 ? -11.091 8.976 15.598 1.00 91.94 201 ILE A C 1
ATOM 1619 O O . ILE A 1 201 ? -10.541 9.124 14.509 1.00 91.94 201 ILE A O 1
ATOM 1623 N N . GLU A 1 202 ? -12.266 9.531 15.886 1.00 90.38 202 GLU A N 1
ATOM 1624 C CA . GLU A 1 202 ? -13.028 10.372 14.956 1.00 90.38 202 GLU A CA 1
ATOM 1625 C C . GLU A 1 202 ? -12.218 11.596 14.502 1.00 90.38 202 GLU A C 1
ATOM 1627 O O . GLU A 1 202 ? -12.080 11.854 13.300 1.00 90.38 202 GLU A O 1
ATOM 1632 N N . ALA A 1 203 ? -11.581 12.293 15.449 1.00 89.44 203 ALA A N 1
ATOM 1633 C CA . ALA A 1 203 ? -10.684 13.402 15.149 1.00 89.44 203 ALA A CA 1
ATOM 1634 C C . ALA A 1 203 ? -9.503 12.949 14.275 1.00 89.44 203 ALA A C 1
ATOM 1636 O O . ALA A 1 203 ? -9.171 13.614 13.297 1.00 89.44 203 ALA A O 1
ATOM 1637 N N . LYS A 1 204 ? -8.903 11.786 14.566 1.00 90.00 204 LYS A N 1
ATOM 1638 C CA . LYS A 1 204 ? -7.793 11.216 13.788 1.00 90.00 204 LYS A CA 1
ATOM 1639 C C . LYS A 1 204 ? -8.170 10.839 12.369 1.00 90.00 204 LYS A C 1
ATOM 1641 O O . LYS A 1 204 ? -7.345 11.019 11.469 1.00 90.00 204 LYS A O 1
ATOM 1646 N N . ILE A 1 205 ? -9.376 10.325 12.157 1.00 87.25 205 ILE A N 1
ATOM 1647 C CA . ILE A 1 205 ? -9.881 10.071 10.809 1.00 87.25 205 ILE A CA 1
ATOM 1648 C C . ILE A 1 205 ? -10.089 11.403 10.090 1.00 87.25 205 ILE A C 1
ATOM 1650 O O . ILE A 1 205 ? -9.707 11.510 8.933 1.00 87.25 205 ILE A O 1
ATOM 1654 N N . SER A 1 206 ? -10.567 12.430 10.793 1.00 81.81 206 SER A N 1
ATOM 1655 C CA . SER A 1 206 ? -10.809 13.776 10.255 1.00 81.81 206 SER A CA 1
ATOM 1656 C C . SER A 1 206 ? -9.551 14.639 10.064 1.00 81.81 206 SER A C 1
ATOM 1658 O O . SER A 1 206 ? -9.643 15.715 9.485 1.00 81.81 206 SER A O 1
ATOM 1660 N N . GLU A 1 207 ? -8.361 14.193 10.490 1.00 78.56 207 GLU A N 1
ATOM 1661 C CA . GLU A 1 207 ? -7.076 14.919 10.348 1.00 78.56 207 GLU A CA 1
ATOM 1662 C C . GLU A 1 207 ? -6.580 15.062 8.882 1.00 78.56 207 GLU A C 1
ATOM 1664 O O . GLU A 1 207 ? -5.391 15.267 8.629 1.00 78.56 207 GLU A O 1
ATOM 1669 N N . GLY A 1 208 ? -7.467 14.943 7.892 1.00 62.75 208 GLY A N 1
ATOM 1670 C CA . GLY A 1 208 ? -7.145 15.002 6.472 1.00 62.75 208 GLY A CA 1
ATOM 1671 C C . GLY A 1 208 ? -6.647 16.358 5.980 1.00 62.75 208 GLY A C 1
ATOM 1672 O O . GLY A 1 208 ? -7.165 17.416 6.325 1.00 62.75 208 GLY A O 1
ATOM 1673 N N . THR A 1 209 ? -5.612 16.306 5.140 1.00 53.75 209 THR A N 1
ATOM 1674 C CA . THR A 1 209 ? -4.959 17.434 4.467 1.00 53.75 209 THR A CA 1
ATOM 1675 C C . THR A 1 209 ? -5.520 17.671 3.057 1.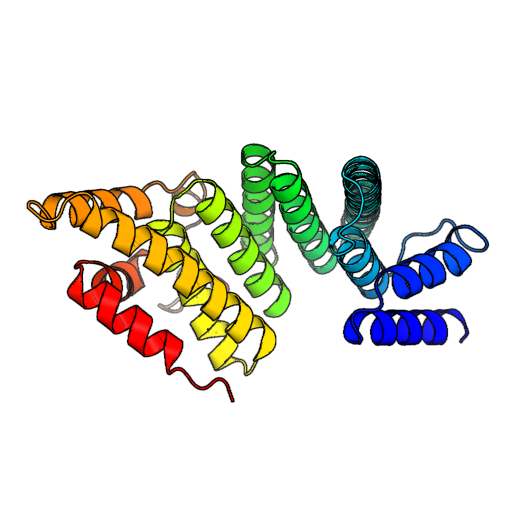00 53.75 209 THR A C 1
ATOM 1677 O O . THR A 1 209 ? -5.705 16.713 2.316 1.00 53.75 209 THR A O 1
ATOM 1680 N N . PHE A 1 210 ? -5.710 18.955 2.704 1.00 46.47 210 PHE A N 1
ATOM 1681 C CA . PHE A 1 210 ? -5.911 19.656 1.405 1.00 46.47 210 PHE A CA 1
ATOM 1682 C C . PHE A 1 210 ? -6.755 19.015 0.276 1.00 46.47 210 PHE A C 1
ATOM 1684 O O . PHE A 1 210 ? -7.533 19.716 -0.367 1.00 46.47 210 PHE A O 1
ATOM 1691 N N . ILE A 1 211 ? -6.622 17.721 -0.012 1.00 48.31 211 ILE A N 1
ATOM 1692 C CA . ILE A 1 211 ? -7.183 17.104 -1.221 1.00 48.31 211 ILE A CA 1
ATOM 1693 C C . ILE A 1 211 ? -8.655 16.680 -1.061 1.00 48.31 211 ILE A C 1
ATOM 1695 O O . ILE A 1 211 ? -9.407 16.756 -2.030 1.00 48.31 211 ILE A O 1
ATOM 1699 N N . GLU A 1 212 ? -9.102 16.342 0.152 1.00 50.53 212 GLU A N 1
ATOM 1700 C CA . GLU A 1 212 ? -10.528 16.089 0.448 1.00 50.53 212 GLU A CA 1
ATOM 1701 C C . GLU A 1 212 ? -11.393 17.357 0.288 1.00 50.53 212 GLU A C 1
ATOM 1703 O O . GLU A 1 212 ? -12.591 17.276 0.023 1.00 50.53 212 GLU A O 1
ATOM 1708 N N . THR A 1 213 ? -10.790 18.544 0.415 1.00 47.00 213 THR A N 1
ATOM 1709 C CA . THR A 1 213 ? -11.486 19.836 0.324 1.00 47.00 213 THR A CA 1
ATOM 1710 C C . THR A 1 213 ? -11.609 20.393 -1.097 1.00 47.00 213 THR A C 1
ATOM 1712 O O . THR A 1 213 ? -12.626 21.019 -1.392 1.00 47.00 213 THR A O 1
ATOM 1715 N N . ASP A 1 214 ? -10.631 20.155 -1.981 1.00 46.62 214 ASP A N 1
ATOM 1716 C CA . ASP A 1 214 ? -10.531 20.869 -3.270 1.00 46.62 214 ASP A CA 1
ATOM 1717 C C . ASP A 1 214 ? -11.007 20.075 -4.498 1.00 46.62 214 ASP A C 1
ATOM 1719 O O . ASP A 1 214 ? -11.247 20.662 -5.553 1.00 46.62 214 ASP A O 1
ATOM 1723 N N . MET A 1 215 ? -11.170 18.754 -4.396 1.00 52.41 215 MET A N 1
ATOM 1724 C CA . MET A 1 215 ? -11.600 17.912 -5.520 1.00 52.41 215 MET A CA 1
ATOM 1725 C C . MET A 1 215 ? -12.872 17.152 -5.160 1.00 52.41 215 MET A C 1
ATOM 1727 O O . MET A 1 215 ? -12.849 15.954 -4.902 1.00 52.41 215 MET A O 1
ATOM 1731 N N . ARG A 1 216 ? -13.999 17.873 -5.118 1.00 49.97 216 ARG A N 1
ATOM 1732 C CA . ARG A 1 216 ? -15.318 17.237 -5.020 1.00 49.97 216 ARG A CA 1
ATOM 1733 C C . ARG A 1 216 ? -15.723 16.650 -6.378 1.00 49.97 216 ARG A C 1
ATOM 1735 O O . ARG A 1 216 ? -15.549 17.337 -7.390 1.00 49.97 216 ARG A O 1
ATOM 1742 N N . PRO A 1 217 ? -16.310 15.440 -6.410 1.00 50.31 217 PRO A N 1
ATOM 1743 C CA . PRO A 1 217 ? -16.820 14.831 -7.631 1.00 50.31 217 PRO A CA 1
ATOM 1744 C C . PRO A 1 217 ? -17.760 15.776 -8.375 1.00 50.31 217 PRO A C 1
ATOM 1746 O O . PRO A 1 217 ? -18.654 16.385 -7.781 1.00 50.31 217 PRO A O 1
ATOM 1749 N N . THR A 1 218 ? -17.617 15.858 -9.696 1.00 46.44 218 THR A N 1
ATOM 1750 C CA . THR A 1 218 ? -18.691 16.428 -10.514 1.00 46.44 218 THR A CA 1
ATOM 1751 C C . THR A 1 218 ? -19.780 15.365 -10.636 1.00 46.44 218 THR A C 1
ATOM 1753 O O . THR A 1 218 ? -19.615 14.378 -11.351 1.00 46.44 218 THR A O 1
ATOM 1756 N N . VAL A 1 219 ? -20.881 15.534 -9.904 1.00 48.62 219 VAL A N 1
ATOM 1757 C CA . VAL A 1 219 ? -22.065 14.677 -10.038 1.00 48.62 219 VAL A CA 1
ATOM 1758 C C . VAL A 1 219 ? -22.842 15.139 -11.268 1.00 48.62 219 VAL A C 1
ATOM 1760 O O . VAL A 1 219 ? -23.335 16.266 -11.303 1.00 48.62 219 VAL A O 1
ATOM 1763 N N . VAL A 1 220 ? -22.952 14.277 -12.278 1.00 47.53 220 VAL A N 1
ATOM 1764 C CA . VAL A 1 220 ? -23.782 14.512 -13.468 1.00 47.53 220 VAL A CA 1
ATOM 1765 C C . VAL A 1 220 ? -24.898 13.472 -13.450 1.00 47.53 220 VAL A C 1
ATOM 1767 O O . VAL A 1 220 ? -24.627 12.278 -13.358 1.00 47.53 220 VAL A O 1
ATOM 1770 N N . ASP A 1 221 ? -26.154 13.920 -13.472 1.00 46.25 221 ASP A N 1
ATOM 1771 C CA . ASP A 1 221 ? -27.350 13.060 -13.494 1.00 46.25 221 ASP A CA 1
ATOM 1772 C C . ASP A 1 221 ? -27.438 12.024 -12.353 1.00 46.25 221 ASP A C 1
ATOM 1774 O O . ASP A 1 221 ? -27.935 10.913 -12.529 1.00 46.25 221 ASP A O 1
ATOM 1778 N N . GLY A 1 222 ? -26.951 12.377 -11.159 1.00 45.97 222 GLY A N 1
ATOM 1779 C CA . GLY A 1 222 ? -27.016 11.508 -9.975 1.00 45.97 222 GLY A CA 1
ATOM 1780 C C . GLY A 1 222 ? -26.052 10.318 -10.001 1.00 45.97 222 GLY A C 1
ATOM 1781 O O . GLY A 1 222 ? -26.080 9.496 -9.089 1.00 45.97 222 GLY A O 1
ATOM 1782 N N . VAL A 1 223 ? -25.181 10.231 -11.010 1.00 42.41 223 VAL A N 1
ATOM 1783 C CA . VAL A 1 223 ? -24.116 9.232 -11.090 1.00 42.41 223 VAL A CA 1
ATOM 1784 C C . VAL A 1 223 ? -22.786 9.943 -10.890 1.00 42.41 223 VAL A C 1
ATOM 1786 O O . VAL A 1 223 ? -22.426 10.852 -11.642 1.00 42.41 223 VAL A O 1
ATOM 1789 N N . SER A 1 224 ? -22.039 9.530 -9.867 1.00 45.47 224 SER A N 1
ATOM 1790 C CA . SER A 1 224 ? -20.655 9.969 -9.725 1.00 45.47 224 SER A CA 1
ATOM 1791 C C . SER A 1 224 ? -19.850 9.410 -10.899 1.00 45.47 224 SER A C 1
ATOM 1793 O O . SER A 1 224 ? -19.726 8.195 -11.051 1.00 45.47 224 SER A O 1
ATOM 1795 N N . GLN A 1 225 ? -19.321 10.290 -11.753 1.00 46.62 225 GLN A N 1
ATOM 1796 C CA . GLN A 1 225 ? -18.332 9.899 -12.765 1.00 46.62 225 GLN A CA 1
ATOM 1797 C C . GLN A 1 225 ? -16.934 9.730 -12.163 1.00 46.62 225 GLN A C 1
ATOM 1799 O O . GLN A 1 225 ? -15.978 9.479 -12.896 1.00 46.62 225 GLN A O 1
ATOM 1804 N N . ASP A 1 226 ? -16.806 9.875 -10.843 1.00 53.34 226 ASP A N 1
ATOM 1805 C CA . ASP A 1 226 ? -15.530 9.795 -10.167 1.00 53.34 226 ASP A CA 1
ATOM 1806 C C . ASP A 1 226 ? -15.026 8.341 -10.141 1.00 53.34 226 ASP A C 1
ATOM 1808 O O . ASP A 1 226 ? -15.633 7.484 -9.487 1.00 53.34 226 ASP A O 1
ATOM 1812 N N . PRO A 1 227 ? -13.897 8.023 -10.802 1.00 51.75 227 PRO A N 1
ATOM 1813 C CA . PRO A 1 227 ? -13.243 6.727 -10.625 1.00 51.75 227 PRO A CA 1
ATOM 1814 C C . PRO A 1 227 ? -12.830 6.470 -9.159 1.00 51.75 227 PRO A C 1
ATOM 1816 O O . PRO A 1 227 ? -12.571 5.320 -8.783 1.00 51.75 227 PRO A O 1
ATOM 1819 N N . LEU A 1 228 ? -12.799 7.527 -8.341 1.00 53.81 228 LEU A N 1
ATOM 1820 C CA . LEU A 1 228 ? -12.581 7.553 -6.903 1.00 53.81 228 LEU A CA 1
ATOM 1821 C C . LEU A 1 228 ? -13.878 7.684 -6.092 1.00 53.81 228 LEU A C 1
ATOM 1823 O O . LEU A 1 228 ? -13.783 7.986 -4.918 1.00 53.81 228 LEU A O 1
ATOM 1827 N N . ALA A 1 229 ? -15.078 7.402 -6.613 1.00 47.28 229 ALA A N 1
ATOM 1828 C CA . ALA A 1 229 ? -16.311 7.464 -5.803 1.00 47.28 229 ALA A CA 1
ATOM 1829 C C . ALA A 1 229 ? -16.246 6.643 -4.487 1.00 47.28 229 ALA A C 1
ATOM 1831 O O . ALA A 1 229 ? -16.933 6.954 -3.525 1.00 47.28 229 ALA A O 1
ATOM 1832 N N . SER A 1 230 ? -15.364 5.637 -4.401 1.00 46.03 230 SER A N 1
ATOM 1833 C CA . SER A 1 230 ? -15.057 4.904 -3.159 1.00 46.03 230 SER A CA 1
ATOM 1834 C C . SER A 1 230 ? -14.218 5.679 -2.125 1.00 46.03 230 SER A C 1
ATOM 1836 O O . SER A 1 230 ? -13.872 5.116 -1.092 1.00 46.03 230 SER A O 1
ATOM 1838 N N . TYR A 1 231 ? -13.803 6.909 -2.432 1.00 47.75 231 TYR A N 1
ATOM 1839 C CA . TYR A 1 231 ? -13.084 7.840 -1.557 1.00 47.75 231 TYR A CA 1
ATOM 1840 C C . TYR A 1 231 ? -14.006 8.854 -0.902 1.00 47.75 231 TYR A C 1
ATOM 1842 O O . TYR A 1 231 ? -13.501 9.657 -0.117 1.00 47.75 231 TYR A O 1
ATOM 1850 N N . ASP A 1 232 ? -15.307 8.874 -1.221 1.00 55.12 232 ASP A N 1
ATOM 1851 C CA . ASP A 1 232 ? -16.219 9.742 -0.488 1.00 55.12 232 ASP A CA 1
ATOM 1852 C C . ASP A 1 232 ? -16.384 9.164 0.912 1.00 55.12 232 ASP A C 1
ATOM 1854 O O . ASP A 1 232 ? -17.239 8.324 1.191 1.00 55.12 232 ASP A O 1
ATOM 1858 N N . ILE A 1 233 ? -15.472 9.591 1.785 1.00 51.84 233 ILE A N 1
ATOM 1859 C CA . ILE A 1 233 ? -15.441 9.217 3.188 1.00 51.84 233 ILE A CA 1
ATOM 1860 C C . ILE A 1 233 ? -16.826 9.485 3.759 1.00 51.84 233 ILE A C 1
ATOM 1862 O O . ILE A 1 233 ? -17.293 8.671 4.528 1.00 51.84 233 ILE A O 1
ATOM 1866 N N . ASN A 1 234 ? -17.532 10.532 3.325 1.00 54.72 234 ASN A N 1
ATOM 1867 C CA . ASN A 1 234 ? -18.823 10.900 3.894 1.00 54.72 234 ASN A CA 1
ATOM 1868 C C . ASN A 1 234 ? -19.929 9.865 3.645 1.00 54.72 234 ASN A C 1
ATOM 1870 O O . ASN A 1 234 ? -20.771 9.691 4.524 1.00 54.72 234 ASN A O 1
ATOM 1874 N N . ASP A 1 235 ? -19.921 9.164 2.507 1.00 55.28 235 ASP A N 1
ATOM 1875 C CA . ASP A 1 235 ? -20.983 8.204 2.175 1.00 55.28 235 ASP A CA 1
ATOM 1876 C C . ASP A 1 235 ? -20.842 6.882 2.950 1.00 55.28 235 ASP A C 1
ATOM 1878 O O . ASP A 1 235 ? -21.838 6.205 3.202 1.00 55.28 235 ASP A O 1
ATOM 1882 N N . ASP A 1 236 ? -19.625 6.538 3.391 1.00 66.50 236 ASP A N 1
ATOM 1883 C CA . ASP A 1 236 ? -19.328 5.275 4.084 1.00 66.50 236 ASP A CA 1
ATOM 1884 C C . ASP A 1 236 ? -18.661 5.455 5.465 1.00 66.50 236 ASP A C 1
ATOM 1886 O O . ASP A 1 236 ? -18.330 4.470 6.135 1.00 66.50 236 ASP A O 1
ATOM 1890 N N . PHE A 1 237 ? -18.487 6.700 5.927 1.00 73.50 237 PHE A N 1
ATOM 1891 C CA . PHE A 1 237 ? -17.777 7.034 7.168 1.00 73.50 237 PHE A CA 1
ATOM 1892 C C . PHE A 1 237 ? -18.409 6.325 8.350 1.00 73.50 237 PHE A C 1
ATOM 1894 O O . PHE A 1 237 ? -17.728 5.592 9.054 1.00 73.50 237 PHE A O 1
ATOM 1901 N N . GLU A 1 238 ? -19.716 6.501 8.541 1.00 80.44 238 GLU A N 1
ATOM 1902 C CA . GLU A 1 238 ? -20.433 5.917 9.674 1.00 80.44 238 GLU A CA 1
ATOM 1903 C C . GLU A 1 238 ? -20.375 4.390 9.650 1.00 80.44 238 GLU A C 1
ATOM 1905 O O . GLU A 1 238 ? -20.181 3.763 10.694 1.00 80.44 238 GLU A O 1
ATOM 1910 N N . ARG A 1 239 ? -20.463 3.777 8.460 1.00 85.94 239 ARG A N 1
ATOM 1911 C CA . ARG A 1 239 ? -20.336 2.325 8.317 1.00 85.94 239 ARG A CA 1
ATOM 1912 C C . ARG A 1 239 ? -18.970 1.869 8.809 1.00 85.94 239 ARG A C 1
ATOM 1914 O O . ARG A 1 239 ? -18.904 1.014 9.689 1.00 85.94 239 ARG A O 1
ATOM 1921 N N . VAL A 1 240 ? -17.889 2.429 8.274 1.00 84.25 240 VAL A N 1
ATOM 1922 C CA . VAL A 1 240 ? -16.529 1.968 8.584 1.00 84.25 240 VAL A CA 1
ATOM 1923 C C . VAL A 1 240 ? -16.104 2.381 9.996 1.00 84.25 240 VAL A C 1
ATOM 1925 O O . VAL A 1 240 ? -15.494 1.589 10.712 1.00 84.25 240 VAL A O 1
ATOM 1928 N N . PHE A 1 241 ? -16.479 3.579 10.441 1.00 87.38 241 PHE A N 1
ATOM 1929 C CA . PHE A 1 241 ? -16.225 4.066 11.793 1.00 87.38 241 PHE A CA 1
ATOM 1930 C C . PHE A 1 241 ? -16.926 3.205 12.844 1.00 87.38 241 PHE A C 1
ATOM 1932 O O . PHE A 1 241 ? -16.318 2.888 13.866 1.00 87.38 241 PHE A O 1
ATOM 1939 N N . SER A 1 242 ? -18.152 2.734 12.579 1.00 90.12 242 SER A N 1
ATOM 1940 C CA . SER A 1 242 ? -18.864 1.840 13.500 1.00 90.12 242 SER A CA 1
ATOM 1941 C C . SER A 1 242 ? -18.094 0.550 13.819 1.00 90.12 242 SER A C 1
ATOM 1943 O O . SER A 1 242 ? -18.209 0.044 14.935 1.00 90.12 242 SER A O 1
ATOM 1945 N N . LEU A 1 243 ? -17.243 0.071 12.900 1.00 91.38 243 LEU A N 1
ATOM 1946 C CA . LEU A 1 243 ? -16.404 -1.123 13.084 1.00 91.38 243 LEU A CA 1
ATOM 1947 C C . LEU A 1 243 ? -15.279 -0.916 14.106 1.00 91.38 243 LEU A C 1
ATOM 1949 O O . LEU A 1 243 ? -14.715 -1.883 14.610 1.00 91.38 243 LEU A O 1
ATOM 1953 N N . ILE A 1 244 ? -14.932 0.336 14.409 1.00 93.69 244 ILE A N 1
ATOM 1954 C CA . ILE A 1 244 ? -13.807 0.681 15.288 1.00 93.69 244 ILE A CA 1
ATOM 1955 C C . ILE A 1 244 ? -14.186 1.635 16.425 1.00 93.69 244 ILE A C 1
ATOM 1957 O O . ILE A 1 244 ? -13.309 2.119 17.135 1.00 93.69 244 ILE A O 1
ATOM 1961 N N . ARG A 1 245 ? -15.484 1.910 16.598 1.00 93.06 245 ARG A N 1
ATOM 1962 C CA . ARG A 1 245 ? -16.015 2.894 17.554 1.00 93.06 245 ARG A CA 1
ATOM 1963 C C . ARG A 1 245 ? -15.946 2.443 19.015 1.00 93.06 245 ARG A C 1
ATOM 1965 O O . ARG A 1 245 ? -16.076 3.259 19.926 1.00 93.06 245 ARG A O 1
ATOM 1972 N N . SER A 1 246 ? -15.765 1.149 19.262 1.00 94.69 246 SER A N 1
ATOM 1973 C CA . SER A 1 246 ? -15.671 0.588 20.610 1.00 94.69 246 SER A CA 1
ATOM 1974 C C . SER A 1 246 ? -14.632 -0.535 20.683 1.00 94.69 246 SER A C 1
ATOM 1976 O O . SER A 1 246 ? -14.311 -1.133 19.651 1.00 94.69 246 SER A O 1
ATOM 1978 N N . PRO A 1 247 ? -14.133 -0.875 21.888 1.00 94.19 247 PRO A N 1
ATOM 1979 C CA . PRO A 1 247 ? -13.209 -1.996 22.066 1.00 94.19 247 PRO A CA 1
ATOM 1980 C C . PRO A 1 247 ? -13.782 -3.316 21.532 1.00 94.19 247 PRO A C 1
ATOM 1982 O O . PRO A 1 247 ? -13.092 -4.060 20.835 1.00 94.19 247 PRO A O 1
ATOM 1985 N N . ASP A 1 248 ? -15.065 -3.574 21.803 1.00 95.69 248 ASP A N 1
ATOM 1986 C CA . ASP A 1 248 ? -15.763 -4.778 21.345 1.00 95.69 248 ASP A CA 1
ATOM 1987 C C . ASP A 1 248 ? -15.898 -4.815 19.820 1.00 95.69 248 ASP A C 1
ATOM 1989 O O . ASP A 1 248 ? -15.713 -5.872 19.216 1.00 95.69 248 ASP A O 1
ATOM 1993 N N . ALA A 1 249 ? -16.174 -3.667 19.186 1.00 95.44 249 ALA A N 1
ATOM 1994 C CA . ALA A 1 249 ? -16.243 -3.561 17.731 1.00 95.44 249 ALA A CA 1
ATOM 1995 C C . ALA A 1 249 ? -14.877 -3.856 17.096 1.00 95.44 249 ALA A C 1
ATOM 1997 O O . ALA A 1 249 ? -14.785 -4.698 16.205 1.00 95.44 249 ALA A O 1
ATOM 1998 N N . VAL A 1 250 ? -13.800 -3.271 17.635 1.00 96.31 250 VAL A N 1
ATOM 1999 C CA . VAL A 1 250 ? -12.428 -3.541 17.177 1.00 96.31 250 VAL A CA 1
ATOM 2000 C C . VAL A 1 250 ? -12.082 -5.025 17.325 1.00 96.31 250 VAL A C 1
ATOM 2002 O O . VAL A 1 250 ? -11.535 -5.630 16.402 1.00 96.31 250 VAL A O 1
ATOM 2005 N N . ALA A 1 251 ? -12.412 -5.642 18.463 1.00 96.50 251 ALA A N 1
ATOM 2006 C CA . ALA A 1 251 ? -12.156 -7.062 18.695 1.00 96.50 251 ALA A CA 1
ATOM 2007 C C . ALA A 1 251 ? -12.956 -7.964 17.738 1.00 96.50 251 ALA A C 1
ATOM 2009 O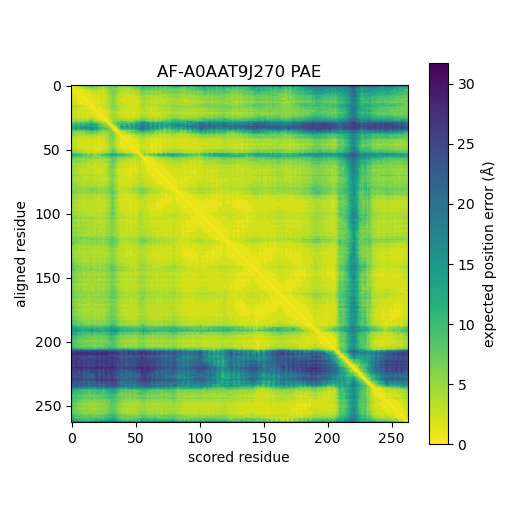 O . ALA A 1 251 ? -12.421 -8.949 17.215 1.00 96.50 251 ALA A O 1
ATOM 2010 N N . ALA A 1 252 ? -14.224 -7.626 17.485 1.00 96.88 252 ALA A N 1
ATOM 2011 C CA . ALA A 1 252 ? -15.073 -8.329 16.532 1.00 96.88 252 ALA A CA 1
ATOM 2012 C C . ALA A 1 252 ? -14.522 -8.224 15.104 1.00 96.88 252 ALA A C 1
ATOM 2014 O O . ALA A 1 252 ? -14.421 -9.242 14.416 1.00 96.88 252 ALA A O 1
ATOM 2015 N N . GLU A 1 253 ? -14.087 -7.034 14.696 1.00 97.06 253 GLU A N 1
ATOM 2016 C CA . GLU A 1 253 ? -13.535 -6.782 13.368 1.00 97.06 253 GLU A CA 1
ATOM 2017 C C . GLU A 1 253 ? -12.200 -7.509 13.153 1.00 97.06 253 GLU A C 1
ATOM 2019 O O . GLU A 1 253 ? -11.996 -8.157 12.125 1.00 97.06 253 GLU A O 1
ATOM 2024 N N . ILE A 1 254 ? -11.309 -7.517 14.153 1.00 97.25 254 ILE A N 1
ATOM 2025 C CA . ILE A 1 254 ? -10.078 -8.325 14.112 1.00 97.25 254 ILE A CA 1
ATOM 2026 C C . ILE A 1 254 ? -10.422 -9.800 13.890 1.00 97.25 254 ILE A C 1
ATOM 2028 O O . ILE A 1 254 ? -9.861 -10.445 13.001 1.00 97.25 254 ILE A O 1
ATOM 2032 N N . LYS A 1 255 ? -11.377 -10.334 14.661 1.00 96.88 255 LYS A N 1
ATOM 2033 C CA . LYS A 1 255 ? -11.817 -11.726 14.531 1.00 96.88 255 LYS A CA 1
ATOM 2034 C C . LYS A 1 255 ? -12.422 -12.000 13.153 1.00 96.88 255 LYS A C 1
ATOM 2036 O O . LYS A 1 255 ? -12.209 -13.082 12.604 1.00 96.88 255 LYS A O 1
ATOM 2041 N N . GLN A 1 256 ? -13.176 -11.059 12.595 1.00 96.56 256 GLN A N 1
ATOM 204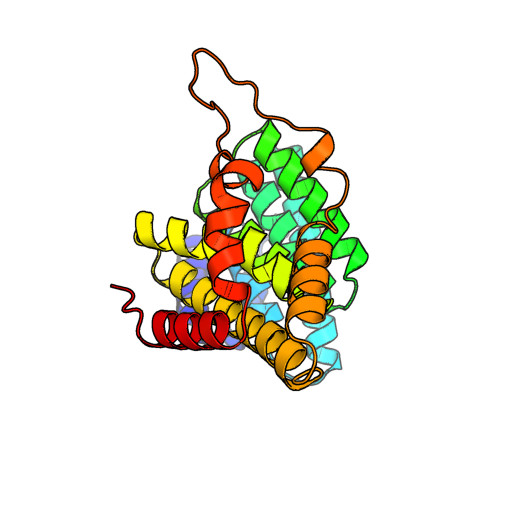2 C CA . GLN A 1 256 ? -13.740 -11.172 11.255 1.00 96.56 256 GLN A CA 1
ATOM 2043 C C . GLN A 1 256 ? -12.635 -11.238 10.194 1.00 96.56 256 GLN A C 1
ATOM 2045 O O . GLN A 1 256 ? -12.622 -12.171 9.389 1.00 96.56 256 GLN A O 1
ATOM 2050 N N . LEU A 1 257 ? -11.670 -10.316 10.227 1.00 95.06 257 LEU A N 1
ATOM 2051 C CA . LEU A 1 257 ? -10.562 -10.277 9.271 1.00 95.06 257 LEU A CA 1
ATOM 2052 C C . LEU A 1 257 ? -9.606 -11.471 9.398 1.00 95.06 257 LEU A C 1
ATOM 2054 O O . LEU A 1 257 ? -9.100 -11.951 8.382 1.00 95.06 257 LEU A O 1
ATOM 2058 N N . ASP A 1 258 ? -9.375 -11.994 10.604 1.00 93.31 258 ASP A N 1
ATOM 2059 C CA . ASP A 1 258 ? -8.556 -13.197 10.802 1.00 93.31 258 ASP A CA 1
ATOM 2060 C C . ASP A 1 258 ? -9.207 -14.447 10.186 1.00 93.31 258 ASP A C 1
ATOM 2062 O O . ASP A 1 258 ? -8.512 -15.297 9.621 1.00 93.31 258 ASP A O 1
ATOM 2066 N N . ASN A 1 259 ? -10.541 -14.537 10.231 1.00 93.81 259 ASN A N 1
ATOM 2067 C CA . ASN A 1 259 ? -11.308 -15.655 9.671 1.00 93.81 259 ASN A CA 1
ATOM 2068 C C . ASN A 1 259 ? -11.676 -15.477 8.190 1.00 93.81 259 ASN A C 1
ATOM 2070 O O . ASN A 1 259 ? -12.237 -16.393 7.580 1.00 93.81 259 ASN A O 1
ATOM 2074 N N . LEU A 1 260 ? -11.365 -14.321 7.601 1.00 92.44 260 LEU A N 1
ATOM 2075 C CA . LEU A 1 260 ? -11.686 -14.012 6.216 1.00 92.44 260 LEU A CA 1
ATOM 2076 C C . LEU A 1 260 ? -10.913 -14.930 5.261 1.00 92.44 260 LEU A C 1
ATOM 2078 O O . LEU A 1 260 ? -9.681 -14.861 5.155 1.00 92.44 260 LEU A O 1
ATOM 2082 N N . LYS A 1 261 ? -11.646 -15.778 4.535 1.00 90.56 261 LYS A N 1
ATOM 2083 C CA . LYS A 1 261 ? -11.097 -16.611 3.462 1.00 90.56 261 LYS A CA 1
ATOM 2084 C C . LYS A 1 261 ? -10.981 -15.779 2.190 1.00 90.56 261 LYS A C 1
ATOM 2086 O O . LYS A 1 261 ? -11.973 -15.248 1.705 1.00 90.56 261 LYS A O 1
ATOM 2091 N N . LEU A 1 262 ? -9.758 -15.659 1.686 1.00 87.81 262 LEU A N 1
ATOM 2092 C CA . LEU A 1 262 ? -9.475 -15.046 0.394 1.00 87.81 262 LEU A CA 1
ATOM 2093 C C . LEU A 1 262 ? -9.367 -16.190 -0.614 1.00 87.81 262 LEU A C 1
ATOM 2095 O O . LEU A 1 262 ? -8.408 -16.960 -0.553 1.00 87.81 262 LEU A O 1
ATOM 2099 N N . GLU A 1 263 ? -10.399 -16.342 -1.440 1.00 76.44 263 GLU A N 1
ATOM 2100 C CA . GLU A 1 263 ? -10.454 -17.334 -2.523 1.00 76.44 263 GLU A CA 1
ATOM 2101 C C . GLU A 1 263 ? -9.730 -16.842 -3.788 1.00 76.44 263 GLU A C 1
ATOM 2103 O O . GLU A 1 263 ? -9.641 -15.607 -4.007 1.00 76.44 263 GLU A O 1
#

Mean predicted aligned error: 6.94 Å

pLDDT: mean 85.78, std 14.25, range [42.41, 98.06]